Protein AF-A0A8J8HPK1-F1 (afdb_monomer_lite)

pLDDT: mean 92.69, std 13.97, range [35.59, 98.75]

Structure (mmCIF, N/CA/C/O backbone):
data_AF-A0A8J8HPK1-F1
#
_entry.id   AF-A0A8J8HPK1-F1
#
loop_
_atom_site.group_PDB
_atom_site.id
_atom_site.type_symbol
_atom_site.label_atom_id
_atom_site.label_alt_id
_atom_site.label_comp_id
_atom_site.label_asym_id
_atom_site.label_entity_id
_atom_site.label_seq_id
_atom_site.pdbx_PDB_ins_code
_atom_site.Cartn_x
_atom_site.Cartn_y
_atom_site.Cartn_z
_atom_site.occupancy
_atom_site.B_iso_or_equiv
_atom_site.auth_seq_id
_atom_site.auth_comp_id
_atom_site.auth_asym_id
_atom_site.auth_atom_id
_atom_site.pdbx_PDB_model_num
ATOM 1 N N . MET A 1 1 ? 42.579 -14.133 15.834 1.00 39.84 1 MET A N 1
ATOM 2 C CA . MET A 1 1 ? 42.243 -13.092 14.842 1.00 39.84 1 MET A CA 1
ATOM 3 C C . MET A 1 1 ? 41.714 -13.803 13.608 1.00 39.84 1 MET A C 1
ATOM 5 O O . MET A 1 1 ? 42.492 -14.452 12.926 1.00 39.84 1 MET A O 1
ATOM 9 N N . LEU A 1 2 ? 40.395 -13.811 13.411 1.00 35.59 2 LEU A N 1
ATOM 10 C CA . LEU A 1 2 ? 39.749 -14.390 12.224 1.00 35.59 2 LEU A CA 1
ATOM 11 C C . LEU A 1 2 ? 39.657 -13.301 11.144 1.00 35.59 2 LEU A C 1
ATOM 13 O O . LEU A 1 2 ? 39.340 -12.164 11.499 1.00 35.59 2 LEU A O 1
ATOM 17 N N . PRO A 1 3 ? 39.948 -13.595 9.866 1.00 41.25 3 PRO A N 1
ATOM 18 C CA . PRO A 1 3 ? 39.880 -12.590 8.820 1.00 41.25 3 PRO A CA 1
ATOM 19 C C . PRO A 1 3 ? 38.415 -12.344 8.448 1.00 41.25 3 PRO A C 1
ATOM 21 O O . PRO A 1 3 ? 37.674 -13.271 8.121 1.00 41.25 3 PRO A O 1
ATOM 24 N N . SER A 1 4 ? 38.002 -11.081 8.510 1.00 38.19 4 SER A N 1
ATOM 25 C CA . SER A 1 4 ? 36.716 -10.613 8.003 1.00 38.19 4 SER A CA 1
ATOM 26 C C . SER A 1 4 ? 36.647 -10.839 6.492 1.00 38.19 4 SER A C 1
ATOM 28 O O . SER A 1 4 ? 37.297 -10.136 5.720 1.00 38.19 4 SER A O 1
ATOM 30 N N . LEU A 1 5 ? 35.856 -11.821 6.068 1.00 38.31 5 LEU A N 1
ATOM 31 C CA . LEU A 1 5 ? 35.460 -11.997 4.674 1.00 38.31 5 LEU A CA 1
ATOM 32 C C . LEU A 1 5 ? 34.389 -10.952 4.338 1.00 38.31 5 LEU A C 1
ATOM 34 O O . LEU A 1 5 ? 33.211 -11.119 4.643 1.00 38.31 5 LEU A O 1
ATOM 38 N N . LEU A 1 6 ? 34.823 -9.851 3.724 1.00 40.81 6 LEU A N 1
ATOM 39 C CA . LEU A 1 6 ? 33.950 -8.932 3.000 1.00 40.81 6 LEU A CA 1
ATOM 40 C C . LEU A 1 6 ? 33.386 -9.676 1.784 1.00 40.81 6 LEU A C 1
ATOM 42 O O . LEU A 1 6 ? 34.108 -9.944 0.826 1.00 40.81 6 LEU A O 1
ATOM 46 N N . ILE A 1 7 ? 32.104 -10.032 1.835 1.00 40.25 7 ILE A N 1
ATOM 47 C CA . ILE A 1 7 ? 31.372 -10.528 0.668 1.00 40.25 7 ILE A CA 1
ATOM 48 C C . ILE A 1 7 ? 31.118 -9.317 -0.242 1.00 40.25 7 ILE A C 1
ATOM 50 O O . ILE A 1 7 ? 30.491 -8.354 0.210 1.00 40.25 7 ILE A O 1
ATOM 54 N N . PRO A 1 8 ? 31.595 -9.309 -1.497 1.00 40.38 8 PRO A N 1
ATOM 55 C CA . PRO A 1 8 ? 31.289 -8.226 -2.415 1.00 40.38 8 PRO A CA 1
ATOM 56 C C . PRO A 1 8 ? 29.793 -8.263 -2.742 1.00 40.38 8 PRO A C 1
ATOM 58 O O . PRO A 1 8 ? 29.257 -9.293 -3.149 1.00 40.38 8 PRO A O 1
ATOM 61 N N . ILE A 1 9 ? 29.114 -7.128 -2.561 1.00 47.09 9 ILE A N 1
ATOM 62 C CA . ILE A 1 9 ? 27.759 -6.915 -3.073 1.00 47.09 9 ILE A CA 1
ATOM 63 C C . ILE A 1 9 ? 27.861 -7.009 -4.596 1.00 47.09 9 ILE A C 1
ATOM 65 O O . ILE A 1 9 ? 28.494 -6.164 -5.230 1.00 47.09 9 ILE A O 1
ATOM 69 N N . ALA A 1 10 ? 27.281 -8.055 -5.180 1.00 40.50 10 ALA A N 1
ATOM 70 C CA . ALA A 1 10 ? 27.200 -8.193 -6.623 1.00 40.50 10 ALA A CA 1
ATOM 71 C C . ALA A 1 10 ? 26.299 -7.079 -7.170 1.00 40.50 10 ALA A C 1
ATOM 73 O O . ALA A 1 10 ? 25.073 -7.159 -7.117 1.00 40.50 10 ALA A O 1
ATOM 74 N N . VAL A 1 11 ? 26.912 -6.017 -7.692 1.00 47.09 11 VAL A N 1
ATOM 75 C CA . VAL A 1 11 ? 26.239 -5.132 -8.638 1.00 47.09 11 VAL A CA 1
ATOM 76 C C . VAL A 1 11 ? 26.029 -5.978 -9.886 1.00 47.09 11 VAL A C 1
ATOM 78 O O . VAL A 1 11 ? 26.997 -6.346 -10.551 1.00 47.09 11 VAL A O 1
ATOM 81 N N . VAL A 1 12 ? 24.782 -6.351 -10.171 1.00 50.06 12 VAL A N 1
ATOM 82 C CA . VAL A 1 12 ? 24.436 -6.979 -11.448 1.00 50.06 12 VAL A CA 1
ATOM 83 C C . VAL A 1 12 ? 24.724 -5.944 -12.535 1.00 50.06 12 VAL A C 1
ATOM 85 O O . VAL A 1 12 ? 23.942 -5.028 -12.773 1.00 50.06 12 VAL A O 1
ATOM 88 N N . SER A 1 13 ? 25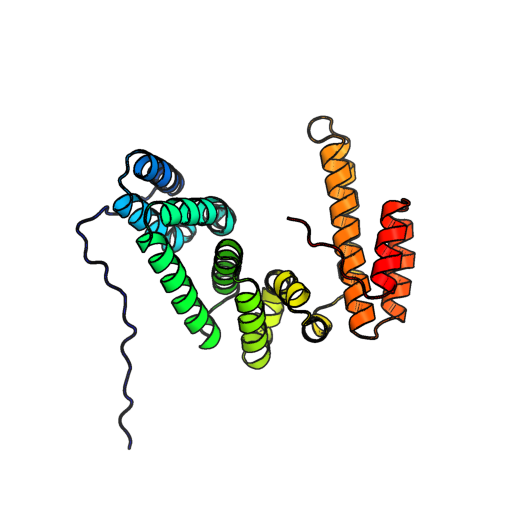.910 -6.046 -13.132 1.00 43.44 13 SER A N 1
ATOM 89 C CA . SER A 1 13 ? 26.343 -5.211 -14.244 1.00 43.44 13 SER A CA 1
ATOM 90 C C . SER A 1 13 ? 25.743 -5.782 -15.521 1.00 43.44 13 SER A C 1
ATOM 92 O O . SER A 1 13 ? 26.279 -6.719 -16.114 1.00 43.44 13 SER A O 1
ATOM 94 N N . TRP A 1 14 ? 24.604 -5.236 -15.937 1.00 50.69 14 TRP A N 1
ATOM 95 C CA . TRP A 1 14 ? 24.108 -5.423 -17.295 1.00 50.69 14 TRP A CA 1
ATOM 96 C C . TRP A 1 14 ? 24.980 -4.568 -18.221 1.00 50.69 14 TRP A C 1
ATOM 98 O O . TRP A 1 14 ? 24.715 -3.385 -18.437 1.00 50.69 14 TRP A O 1
ATOM 108 N N . ALA A 1 15 ? 26.089 -5.142 -18.693 1.00 46.28 15 ALA A N 1
ATOM 109 C CA . ALA A 1 15 ? 27.009 -4.479 -19.607 1.00 46.28 15 ALA A CA 1
ATOM 110 C C . ALA A 1 15 ? 26.306 -4.135 -20.938 1.00 46.28 15 ALA A C 1
ATOM 112 O O . ALA A 1 15 ? 26.076 -4.989 -21.785 1.00 46.28 15 ALA A O 1
ATOM 113 N N . GLN A 1 16 ? 25.940 -2.857 -21.032 1.00 49.03 16 GLN A N 1
ATOM 114 C CA . GLN A 1 16 ? 25.757 -1.964 -22.181 1.00 49.03 16 GLN A CA 1
ATOM 115 C C . GLN A 1 16 ? 26.124 -2.505 -23.586 1.00 49.03 16 GLN A C 1
ATOM 117 O O . GLN A 1 16 ? 27.169 -2.174 -24.136 1.00 49.03 16 GLN A O 1
ATOM 122 N N . GLU A 1 17 ? 25.182 -3.186 -24.234 1.00 49.12 17 GLU A N 1
ATOM 123 C CA . GLU A 1 17 ? 24.794 -2.859 -25.615 1.00 49.12 17 GLU A CA 1
ATOM 124 C C . GLU A 1 17 ? 23.324 -2.439 -25.547 1.00 49.12 17 GLU A C 1
ATOM 126 O O . GLU A 1 17 ? 22.410 -3.261 -25.567 1.00 49.12 17 GLU A O 1
ATOM 131 N N . GLY A 1 1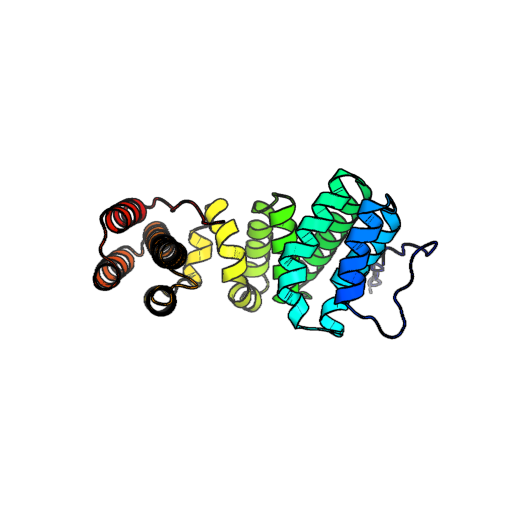8 ? 23.079 -1.159 -25.278 1.00 73.25 18 GLY A N 1
ATOM 132 C CA . GLY A 1 18 ? 21.760 -0.729 -24.839 1.00 73.25 18 GLY A CA 1
ATOM 133 C C . GLY A 1 18 ? 21.653 0.766 -24.610 1.00 73.25 18 GLY A C 1
ATOM 134 O O . GLY A 1 18 ? 22.654 1.481 -24.556 1.00 73.25 18 GLY A O 1
ATOM 135 N N . TRP A 1 19 ? 20.411 1.226 -24.516 1.00 90.25 19 TRP A N 1
ATOM 136 C CA . TRP A 1 19 ? 20.037 2.617 -24.318 1.00 90.25 19 TRP A CA 1
ATOM 137 C C . TRP A 1 19 ? 20.812 3.254 -23.159 1.00 90.25 19 TRP A C 1
ATOM 139 O O . TRP A 1 19 ? 20.973 2.673 -22.084 1.00 90.25 19 TRP A O 1
ATOM 149 N N . THR A 1 20 ? 21.298 4.472 -23.391 1.00 89.31 20 THR A N 1
ATOM 150 C CA . THR A 1 20 ? 21.955 5.295 -22.378 1.00 89.31 20 THR A CA 1
ATOM 151 C C . THR A 1 20 ? 21.041 6.450 -21.991 1.00 89.31 20 THR A C 1
ATOM 153 O O . THR A 1 20 ? 20.457 7.090 -22.872 1.00 89.31 20 THR A O 1
ATOM 156 N N . PRO A 1 21 ? 20.897 6.746 -20.687 1.00 89.31 21 PRO A N 1
ATOM 157 C CA . PRO A 1 21 ? 20.123 7.899 -20.270 1.00 89.31 21 PRO A CA 1
ATOM 158 C C . PRO A 1 21 ? 20.796 9.184 -20.779 1.00 89.31 21 PRO A C 1
ATOM 160 O O . PRO A 1 21 ? 22.028 9.296 -20.746 1.00 89.31 21 PRO A O 1
ATOM 163 N N . PRO A 1 22 ? 20.017 10.170 -21.248 1.00 90.38 22 PRO A N 1
ATOM 164 C CA . PRO A 1 22 ? 20.558 11.466 -21.643 1.00 90.38 22 PRO A CA 1
ATOM 165 C C . PRO A 1 22 ? 21.195 12.186 -20.442 1.00 90.38 22 PRO A C 1
ATOM 167 O O . PRO A 1 22 ? 20.832 11.948 -19.291 1.00 90.38 22 PRO A O 1
ATOM 170 N N . ARG A 1 23 ? 22.139 13.100 -20.715 1.00 89.50 23 ARG A N 1
ATOM 171 C CA . ARG A 1 23 ? 22.847 13.872 -19.671 1.00 89.50 23 ARG A CA 1
ATOM 172 C C . ARG A 1 23 ? 21.903 14.704 -18.802 1.00 89.50 23 ARG A C 1
ATOM 174 O O . ARG A 1 23 ? 22.124 14.812 -17.602 1.00 89.50 23 ARG A O 1
ATOM 181 N N . GLU A 1 24 ? 20.871 15.267 -19.420 1.00 92.38 24 GLU A N 1
ATOM 182 C CA . GLU A 1 24 ? 19.787 15.993 -18.762 1.00 92.38 24 GLU A CA 1
ATOM 183 C C . GLU A 1 24 ? 18.493 15.208 -18.994 1.00 92.38 24 GLU A C 1
ATOM 185 O O . GLU A 1 24 ? 17.847 15.368 -20.033 1.00 92.38 24 GLU A O 1
ATOM 190 N N . PRO A 1 25 ? 18.164 14.265 -18.098 1.00 93.75 25 PRO A N 1
ATOM 191 C CA . PRO A 1 25 ? 17.020 13.399 -18.295 1.00 93.75 25 PRO A CA 1
ATOM 192 C C . PRO A 1 25 ? 15.708 14.108 -17.986 1.00 93.75 25 PRO A C 1
ATOM 194 O O . PRO A 1 25 ? 15.473 14.585 -16.879 1.00 93.75 25 PRO A O 1
ATOM 197 N N . ASP A 1 26 ? 14.832 14.094 -18.983 1.00 96.12 26 ASP A N 1
ATOM 198 C CA . ASP A 1 26 ? 13.412 14.379 -18.841 1.00 96.12 26 ASP A CA 1
ATOM 199 C C . ASP A 1 26 ? 12.701 13.069 -18.470 1.00 96.12 26 ASP A C 1
ATOM 201 O O . ASP A 1 26 ? 12.596 12.142 -19.280 1.00 96.12 26 ASP A O 1
ATOM 205 N N . VAL A 1 27 ? 12.277 12.967 -17.209 1.00 96.12 27 VAL A N 1
ATOM 206 C CA . VAL A 1 27 ? 11.688 11.742 -16.653 1.00 96.12 27 VAL A CA 1
ATOM 207 C C . VAL A 1 27 ? 10.343 11.398 -17.291 1.00 96.12 27 VAL A C 1
ATOM 209 O O . VAL A 1 27 ? 10.084 10.218 -17.527 1.00 96.12 27 VAL A O 1
ATOM 212 N N . ASP A 1 28 ? 9.528 12.395 -17.638 1.00 94.69 28 ASP A N 1
ATOM 213 C CA . ASP A 1 28 ? 8.239 12.192 -18.302 1.00 94.69 28 ASP A CA 1
ATOM 214 C C . ASP A 1 28 ? 8.446 11.685 -19.725 1.00 94.69 28 ASP A C 1
ATOM 216 O O . ASP A 1 28 ? 7.781 10.746 -20.178 1.00 94.69 28 ASP A O 1
ATOM 220 N N . ARG A 1 29 ? 9.411 12.270 -20.438 1.00 96.31 29 ARG A N 1
ATOM 221 C CA . ARG A 1 29 ? 9.796 11.793 -21.764 1.00 96.31 29 ARG A CA 1
ATOM 222 C C . ARG A 1 29 ? 10.296 10.356 -21.706 1.00 96.31 29 ARG A C 1
ATOM 224 O O . ARG A 1 29 ? 9.825 9.538 -22.491 1.00 96.31 29 ARG A O 1
ATOM 231 N N . ILE A 1 30 ? 11.202 10.029 -20.783 1.00 97.31 30 ILE A N 1
ATOM 232 C CA . ILE A 1 30 ? 11.723 8.661 -20.634 1.00 97.31 30 ILE A CA 1
ATOM 233 C C . ILE A 1 30 ? 10.579 7.683 -20.348 1.00 97.31 30 ILE A C 1
ATOM 235 O O . ILE A 1 30 ? 10.516 6.623 -20.972 1.00 97.31 30 ILE A O 1
ATOM 239 N N . PHE A 1 31 ? 9.639 8.052 -19.474 1.00 96.25 31 PHE A N 1
ATOM 240 C CA . PHE A 1 31 ? 8.477 7.220 -19.176 1.00 96.25 31 PHE A CA 1
ATOM 241 C C . PHE A 1 31 ? 7.568 7.009 -20.399 1.00 96.25 31 PHE A C 1
ATOM 243 O O . PHE A 1 31 ? 7.118 5.899 -20.667 1.00 96.25 31 PHE A O 1
ATOM 250 N N . ASN A 1 32 ? 7.352 8.037 -21.220 1.00 96.94 32 ASN A N 1
ATOM 251 C CA . ASN A 1 32 ? 6.595 7.894 -22.467 1.00 96.94 32 ASN A CA 1
ATOM 252 C C . ASN A 1 32 ? 7.336 7.072 -23.535 1.00 96.94 32 ASN A C 1
ATOM 254 O O . ASN A 1 32 ? 6.714 6.353 -24.326 1.00 96.94 32 ASN A O 1
ATOM 258 N N . GLU A 1 33 ? 8.664 7.154 -23.571 1.00 97.31 33 GLU A N 1
ATOM 259 C CA . GLU A 1 33 ? 9.475 6.361 -24.486 1.00 97.31 33 GLU A CA 1
ATOM 260 C C . GLU A 1 33 ? 9.435 4.865 -24.146 1.00 97.31 33 GLU A C 1
ATOM 262 O O . GLU A 1 33 ? 9.383 4.068 -25.077 1.00 97.31 33 GLU A O 1
ATOM 267 N N . ILE A 1 34 ? 9.341 4.474 -22.866 1.00 97.75 34 ILE A N 1
ATOM 268 C CA . ILE A 1 34 ? 9.115 3.071 -22.454 1.00 97.75 34 ILE A CA 1
ATOM 269 C C . ILE A 1 34 ? 7.927 2.464 -23.210 1.00 97.75 34 ILE A C 1
ATOM 271 O O . ILE A 1 34 ? 8.039 1.397 -23.816 1.00 97.75 34 ILE A O 1
ATOM 275 N N . ARG A 1 35 ? 6.792 3.173 -23.231 1.00 96.75 35 ARG A N 1
ATOM 276 C CA . ARG A 1 35 ? 5.569 2.734 -23.923 1.00 96.75 35 ARG A CA 1
ATOM 277 C C . ARG A 1 35 ? 5.768 2.638 -25.431 1.00 96.75 35 ARG A C 1
ATOM 279 O O . ARG A 1 35 ? 5.190 1.770 -26.083 1.00 96.75 35 ARG A O 1
ATOM 286 N N . SER A 1 36 ? 6.551 3.556 -25.990 1.00 97.69 36 SER A N 1
ATOM 287 C CA . SER A 1 36 ? 6.843 3.603 -27.423 1.00 97.69 36 SER A CA 1
ATOM 288 C C . SER A 1 36 ? 7.735 2.430 -27.836 1.00 97.69 36 SER A C 1
ATOM 290 O O . SER A 1 36 ? 7.430 1.747 -28.811 1.00 97.69 36 SER A O 1
ATOM 292 N N . ASP A 1 37 ? 8.766 2.135 -27.044 1.00 98.06 37 ASP A N 1
ATOM 293 C CA . ASP A 1 37 ? 9.662 0.996 -27.242 1.00 98.06 37 ASP A CA 1
ATOM 294 C C . ASP A 1 37 ? 8.932 -0.337 -27.075 1.00 98.06 37 ASP A C 1
ATOM 296 O O . ASP A 1 37 ? 9.096 -1.232 -27.903 1.00 98.06 37 ASP A O 1
ATOM 300 N N . PHE A 1 38 ? 8.057 -0.457 -26.072 1.00 97.44 38 PHE A N 1
ATOM 301 C CA . PHE A 1 38 ? 7.207 -1.636 -25.906 1.00 97.44 38 PHE A CA 1
ATOM 302 C C . PHE A 1 38 ? 6.326 -1.881 -27.139 1.00 97.44 38 PHE A C 1
ATOM 304 O O . PHE A 1 38 ? 6.312 -2.987 -27.680 1.00 97.44 38 PHE A O 1
ATOM 311 N N . LYS A 1 39 ? 5.640 -0.845 -27.642 1.00 97.69 39 LYS A N 1
ATOM 312 C CA . LYS A 1 39 ? 4.801 -0.948 -28.851 1.00 97.69 39 LYS A CA 1
ATOM 313 C C . LYS A 1 39 ? 5.601 -1.300 -30.106 1.00 97.69 39 LYS A C 1
ATOM 315 O O . LYS A 1 39 ? 5.071 -1.975 -30.983 1.00 97.69 39 LYS A O 1
ATOM 320 N N . ALA A 1 40 ? 6.852 -0.856 -30.192 1.00 97.44 40 ALA A N 1
ATOM 321 C CA . ALA A 1 40 ? 7.754 -1.167 -31.297 1.00 97.44 40 ALA A CA 1
ATOM 322 C C . ALA A 1 40 ? 8.403 -2.563 -31.196 1.00 97.44 40 ALA A C 1
ATOM 324 O O . ALA A 1 40 ? 9.104 -2.967 -32.119 1.00 97.44 40 ALA A O 1
ATOM 325 N N . GLY A 1 41 ? 8.192 -3.301 -30.097 1.00 96.88 41 GLY A N 1
ATOM 326 C CA . GLY A 1 41 ? 8.841 -4.594 -29.849 1.00 96.88 41 GLY A CA 1
ATOM 327 C C . GLY A 1 41 ? 10.278 -4.487 -29.321 1.00 96.88 41 GLY A C 1
ATOM 328 O O . GLY A 1 41 ? 10.956 -5.502 -29.173 1.00 96.88 41 GLY A O 1
ATOM 329 N N . ASN A 1 42 ? 10.746 -3.281 -28.985 1.00 97.25 42 ASN A N 1
ATOM 330 C CA . ASN A 1 42 ? 12.080 -3.015 -28.438 1.00 97.25 42 ASN A CA 1
ATOM 331 C C . ASN A 1 42 ? 12.126 -3.311 -26.926 1.00 97.25 42 ASN A C 1
ATOM 333 O O . ASN A 1 42 ? 12.451 -2.448 -26.109 1.00 97.25 42 ASN A O 1
ATOM 337 N N . TYR A 1 43 ? 11.771 -4.534 -26.532 1.00 97.69 43 TYR A N 1
ATOM 338 C CA . TYR A 1 43 ? 11.519 -4.886 -25.131 1.00 97.69 43 TYR A CA 1
ATOM 339 C C . TYR A 1 43 ? 12.727 -4.722 -24.205 1.00 97.69 43 TYR A C 1
ATOM 341 O O . TYR A 1 43 ? 12.571 -4.274 -23.072 1.00 97.69 43 TYR A O 1
ATOM 349 N N . GLU A 1 44 ? 13.935 -5.032 -24.679 1.00 96.94 44 GLU A N 1
ATOM 350 C CA . GLU A 1 44 ? 15.160 -4.838 -23.894 1.00 96.94 44 GLU A CA 1
ATOM 351 C C . GLU A 1 44 ? 15.414 -3.349 -23.603 1.00 96.94 44 GLU A C 1
ATOM 353 O O . GLU A 1 44 ? 15.762 -2.986 -22.482 1.00 96.94 44 GLU A O 1
ATOM 358 N N . VAL A 1 45 ? 15.167 -2.467 -24.578 1.00 97.06 45 VAL A N 1
ATOM 359 C CA . VAL A 1 45 ? 15.303 -1.012 -24.398 1.00 97.06 45 VAL A CA 1
ATOM 360 C C . VAL A 1 45 ? 14.253 -0.490 -23.417 1.00 97.06 45 VAL A C 1
ATOM 362 O O . VAL A 1 45 ? 14.582 0.280 -22.513 1.00 97.06 45 VAL A O 1
ATOM 365 N N . ALA A 1 46 ? 13.003 -0.946 -23.545 1.00 98.06 46 ALA A N 1
ATOM 366 C CA . ALA A 1 46 ? 11.940 -0.609 -22.601 1.00 98.06 46 ALA A CA 1
ATOM 367 C C . ALA A 1 46 ? 12.296 -1.052 -21.169 1.00 98.06 46 ALA A C 1
ATOM 369 O O . ALA A 1 46 ? 12.112 -0.285 -20.224 1.00 98.06 46 ALA A O 1
ATOM 370 N N . LEU A 1 47 ? 12.877 -2.248 -21.003 1.00 98.12 47 LEU A N 1
ATOM 371 C CA . LEU A 1 47 ? 13.349 -2.741 -19.707 1.00 98.12 47 LEU A CA 1
ATOM 372 C C . LEU A 1 47 ? 14.466 -1.858 -19.133 1.00 98.12 47 LEU A C 1
ATOM 374 O O . LEU A 1 47 ? 14.411 -1.480 -17.964 1.00 98.12 47 LEU A O 1
ATOM 378 N N . GLN A 1 48 ? 15.460 -1.489 -19.943 1.00 97.38 48 GLN A N 1
ATOM 379 C CA . GLN A 1 48 ? 16.553 -0.609 -19.512 1.00 97.38 48 GLN A CA 1
ATOM 380 C C . GLN A 1 48 ? 16.033 0.756 -19.035 1.00 97.38 48 GLN A C 1
ATOM 382 O O . GLN A 1 48 ? 16.485 1.269 -18.008 1.00 97.38 48 GLN A O 1
ATOM 387 N N . LYS A 1 49 ? 15.031 1.313 -19.723 1.00 98.06 49 LYS A N 1
ATOM 388 C CA . LYS A 1 49 ? 14.365 2.555 -19.313 1.00 98.06 49 LYS A CA 1
ATOM 389 C C . LYS A 1 49 ? 13.546 2.389 -18.034 1.00 98.06 49 LYS A C 1
ATOM 391 O O . LYS A 1 49 ? 13.633 3.260 -17.173 1.00 98.06 49 LYS A O 1
ATOM 396 N N . HIS A 1 50 ? 12.816 1.284 -17.859 1.00 98.06 50 HIS A N 1
ATOM 397 C CA . HIS A 1 50 ? 12.113 0.981 -16.603 1.00 98.06 50 HIS A CA 1
ATOM 398 C C . HIS A 1 50 ? 13.070 0.905 -15.411 1.00 98.06 50 HIS A C 1
ATOM 400 O O . HIS A 1 50 ? 12.819 1.537 -14.384 1.00 98.06 50 HIS A O 1
ATOM 406 N N . LEU A 1 51 ? 14.183 0.178 -15.564 1.00 97.75 51 LEU A N 1
ATOM 407 C CA . LEU A 1 51 ? 15.228 0.060 -14.546 1.00 97.75 51 LEU A CA 1
ATOM 408 C C . LEU A 1 51 ? 15.774 1.436 -14.163 1.00 97.75 51 LEU A C 1
ATOM 410 O O . LEU A 1 51 ? 15.789 1.801 -12.986 1.00 97.75 51 LEU A O 1
ATOM 414 N N . TRP A 1 52 ? 16.156 2.235 -15.163 1.00 97.56 52 TRP A N 1
ATOM 415 C CA . TRP A 1 52 ? 16.659 3.581 -14.922 1.00 97.56 52 TRP A CA 1
ATOM 416 C C . TRP A 1 52 ? 15.610 4.472 -14.252 1.00 97.56 52 TRP A C 1
ATOM 418 O O . TRP A 1 52 ? 15.929 5.147 -13.273 1.00 97.56 52 TRP A O 1
ATOM 428 N N . PHE A 1 53 ? 14.366 4.455 -14.736 1.00 97.69 53 PHE A N 1
ATOM 429 C CA . PHE A 1 53 ? 13.276 5.266 -14.200 1.00 97.69 53 PHE A CA 1
ATOM 430 C C . PHE A 1 53 ? 13.013 4.922 -12.732 1.00 97.69 53 PHE A C 1
ATOM 432 O O . PHE A 1 53 ? 12.945 5.817 -11.892 1.00 97.69 53 PHE A O 1
ATOM 439 N N . HIS A 1 54 ? 12.949 3.634 -12.393 1.00 97.62 54 HIS A N 1
ATOM 440 C CA . HIS A 1 54 ? 12.723 3.190 -11.022 1.00 97.62 54 HIS A CA 1
ATOM 441 C C . HIS A 1 54 ? 13.826 3.661 -10.062 1.00 97.62 54 HIS A C 1
ATOM 443 O O . HIS A 1 54 ? 13.529 4.145 -8.971 1.00 97.62 54 HIS A O 1
ATOM 449 N N . GLU A 1 55 ? 15.093 3.595 -10.475 1.00 95.94 55 GLU A N 1
ATOM 450 C CA . GLU A 1 55 ? 16.228 3.956 -9.616 1.00 95.94 55 GLU A CA 1
ATOM 451 C C . GLU A 1 55 ? 16.562 5.460 -9.593 1.00 95.94 55 GLU A C 1
ATOM 453 O O . GLU A 1 55 ? 17.258 5.926 -8.681 1.00 95.94 55 GLU A O 1
ATOM 458 N N . ASN A 1 56 ? 16.117 6.234 -10.591 1.00 96.44 56 ASN A N 1
ATOM 459 C CA . ASN A 1 56 ? 16.591 7.608 -10.794 1.00 96.44 56 ASN A CA 1
ATOM 460 C C . ASN A 1 56 ? 15.495 8.668 -10.874 1.00 96.44 56 ASN A C 1
ATOM 462 O O . ASN A 1 56 ? 15.808 9.819 -10.579 1.00 96.44 56 ASN A O 1
ATOM 466 N N . ALA A 1 57 ? 14.239 8.335 -11.195 1.00 96.44 57 ALA A N 1
ATOM 467 C CA . ALA A 1 57 ? 13.207 9.349 -11.444 1.00 96.44 57 ALA A CA 1
ATOM 468 C C . ALA A 1 57 ? 13.076 10.355 -10.290 1.00 96.44 57 ALA A C 1
ATOM 470 O O . ALA A 1 57 ? 13.067 11.559 -10.519 1.00 96.44 57 ALA A O 1
ATOM 471 N N . LEU A 1 58 ? 13.111 9.884 -9.038 1.00 96.06 58 LEU A N 1
ATOM 472 C CA . LEU A 1 58 ? 12.976 10.749 -7.859 1.00 96.06 58 LEU A CA 1
ATOM 473 C C . LEU A 1 58 ? 14.161 11.674 -7.583 1.00 96.06 58 LEU A C 1
ATOM 475 O O . LEU A 1 58 ? 14.022 12.616 -6.803 1.00 96.06 58 LEU A O 1
ATOM 479 N N . LYS A 1 59 ? 15.320 11.414 -8.196 1.00 95.62 59 LYS A N 1
ATOM 480 C CA . LYS A 1 59 ? 16.477 12.316 -8.129 1.00 95.62 59 LYS A CA 1
ATOM 481 C C . LYS A 1 59 ? 16.249 13.566 -8.983 1.00 95.62 59 LYS A C 1
ATOM 483 O O . LYS A 1 59 ? 16.871 14.588 -8.719 1.00 95.62 59 LYS A O 1
ATOM 488 N N . HIS A 1 60 ? 15.370 13.471 -9.981 1.00 95.69 60 HIS A N 1
ATOM 489 C CA . HIS A 1 60 ? 15.064 14.540 -10.929 1.00 95.69 60 HIS A CA 1
ATOM 490 C C . HIS A 1 60 ? 13.702 15.176 -10.649 1.00 95.69 60 HIS A C 1
ATOM 492 O O . HIS A 1 60 ? 13.593 16.398 -10.653 1.00 95.69 60 HIS A O 1
ATOM 498 N N . ASP A 1 61 ? 12.690 14.366 -10.337 1.00 95.12 61 ASP A N 1
ATOM 499 C CA . ASP A 1 61 ? 11.358 14.841 -9.986 1.00 95.12 61 ASP A CA 1
ATOM 500 C C . ASP A 1 61 ? 10.712 13.979 -8.894 1.00 95.12 61 ASP A C 1
ATOM 502 O O . ASP A 1 61 ? 10.408 12.795 -9.066 1.00 95.12 61 ASP A O 1
ATOM 506 N N . ARG A 1 62 ? 10.445 14.606 -7.747 1.00 94.62 62 ARG A N 1
ATOM 507 C CA . ARG A 1 62 ? 9.791 13.962 -6.601 1.00 94.62 62 ARG A CA 1
ATOM 508 C C . ARG A 1 62 ? 8.317 13.645 -6.866 1.00 94.62 62 ARG A C 1
ATOM 510 O O . ARG A 1 62 ? 7.786 12.751 -6.208 1.00 94.62 62 ARG A O 1
ATOM 517 N N . ALA A 1 63 ? 7.661 14.330 -7.807 1.00 94.69 63 ALA A N 1
ATOM 518 C CA . ALA A 1 63 ? 6.272 14.061 -8.176 1.00 94.69 63 ALA A CA 1
ATOM 519 C C . ALA A 1 63 ? 6.094 12.663 -8.799 1.00 94.69 63 ALA A C 1
ATOM 521 O O . ALA A 1 63 ? 5.023 12.065 -8.682 1.00 94.69 63 ALA A O 1
ATOM 522 N N . MET A 1 64 ? 7.171 12.073 -9.333 1.00 96.06 64 MET A N 1
ATOM 523 C CA . MET A 1 64 ? 7.174 10.710 -9.876 1.00 96.06 64 MET A CA 1
ATOM 524 C C . MET A 1 64 ? 7.024 9.615 -8.814 1.00 96.06 64 MET A C 1
ATOM 526 O O . MET A 1 64 ? 6.974 8.433 -9.155 1.00 96.06 64 MET A O 1
ATOM 530 N N . TYR A 1 65 ? 6.924 9.963 -7.524 1.00 96.50 65 TYR A N 1
ATOM 531 C CA . TYR A 1 65 ? 6.772 8.981 -6.451 1.00 96.50 65 TYR A CA 1
ATOM 532 C C . TYR A 1 65 ? 5.553 8.084 -6.659 1.00 96.50 65 TYR A C 1
ATOM 534 O O . TYR A 1 65 ? 5.700 6.865 -6.699 1.00 96.50 65 TYR A O 1
ATOM 542 N N . GLY A 1 66 ? 4.373 8.675 -6.859 1.00 94.19 66 GLY A N 1
ATOM 543 C CA . GLY A 1 66 ? 3.146 7.912 -7.095 1.00 94.19 66 GLY A CA 1
ATOM 544 C C . GLY A 1 66 ? 3.166 7.160 -8.427 1.00 94.19 66 GLY A C 1
ATOM 545 O O . GLY A 1 66 ? 2.769 5.999 -8.480 1.00 94.19 66 GLY A O 1
ATOM 546 N N . VAL A 1 67 ? 3.687 7.787 -9.490 1.00 95.88 67 VAL A N 1
ATOM 547 C CA . VAL A 1 67 ? 3.784 7.182 -10.832 1.00 95.88 67 VAL A CA 1
ATOM 548 C C . VAL A 1 67 ? 4.640 5.918 -10.802 1.00 95.88 67 VAL A C 1
ATOM 550 O O . VAL A 1 67 ? 4.238 4.891 -11.349 1.00 95.88 67 VAL A O 1
ATOM 553 N N . ARG A 1 68 ? 5.778 5.963 -10.096 1.00 96.62 68 ARG A N 1
ATOM 554 C CA . ARG A 1 68 ? 6.682 4.818 -9.943 1.00 96.62 68 ARG A CA 1
ATOM 555 C C . ARG A 1 68 ? 6.001 3.631 -9.268 1.00 96.62 68 ARG A C 1
ATOM 557 O O . ARG A 1 68 ? 6.220 2.513 -9.702 1.00 96.62 68 ARG A O 1
ATOM 564 N N . LEU A 1 69 ? 5.194 3.871 -8.235 1.00 97.25 69 LEU A N 1
ATOM 565 C CA . LEU A 1 69 ? 4.540 2.818 -7.446 1.00 97.25 69 LEU A CA 1
ATOM 566 C C . LEU A 1 69 ? 3.259 2.267 -8.093 1.00 97.25 69 LEU A C 1
ATOM 568 O O . LEU A 1 69 ? 2.697 1.294 -7.602 1.00 97.25 69 LEU A O 1
ATOM 572 N N . SER A 1 70 ? 2.776 2.891 -9.170 1.00 96.25 70 SER A N 1
ATOM 573 C CA . SER A 1 70 ? 1.513 2.533 -9.820 1.00 96.25 70 SER A CA 1
ATOM 574 C C . SER A 1 70 ? 1.710 2.271 -11.312 1.00 96.25 70 SER A C 1
ATOM 576 O O . SER A 1 70 ? 2.059 1.158 -11.698 1.00 96.25 70 SER A O 1
ATOM 578 N N . TYR A 1 71 ? 1.541 3.296 -12.149 1.00 96.62 71 TYR A N 1
ATOM 579 C CA . TYR A 1 71 ? 1.587 3.191 -13.606 1.00 96.62 71 TYR A CA 1
ATOM 580 C C . TYR A 1 71 ? 2.871 2.528 -14.106 1.00 96.62 71 TYR A C 1
ATOM 582 O O . TYR A 1 71 ? 2.805 1.629 -14.938 1.00 96.62 71 TYR A O 1
ATOM 590 N N . ALA A 1 72 ? 4.030 2.905 -13.557 1.00 97.69 72 ALA A N 1
ATOM 591 C CA . ALA A 1 72 ? 5.295 2.326 -13.989 1.00 97.69 72 ALA A CA 1
ATOM 592 C C . ALA A 1 72 ? 5.425 0.838 -13.637 1.00 97.69 72 ALA A C 1
ATOM 594 O O . ALA A 1 72 ? 5.979 0.090 -14.436 1.00 97.69 72 ALA A O 1
ATOM 595 N N . LEU A 1 73 ? 4.905 0.391 -12.486 1.00 98.38 73 LEU A N 1
ATOM 596 C CA . LEU A 1 73 ? 4.884 -1.034 -12.139 1.00 98.38 73 LEU A CA 1
ATOM 597 C C . LEU A 1 73 ? 3.877 -1.806 -12.988 1.00 98.38 73 LEU A C 1
ATOM 599 O O . LEU A 1 73 ? 4.207 -2.890 -13.462 1.00 98.38 73 LEU A O 1
ATOM 603 N N . SER A 1 74 ? 2.693 -1.242 -13.241 1.00 97.94 74 SER A N 1
ATOM 604 C CA . SER A 1 74 ? 1.703 -1.847 -14.138 1.00 97.94 74 SER A CA 1
ATOM 605 C C . SER A 1 74 ? 2.293 -2.089 -15.529 1.00 97.94 74 SER A C 1
ATOM 607 O O . SER A 1 74 ? 2.220 -3.199 -16.053 1.00 97.94 74 SER A O 1
ATOM 609 N N . GLU A 1 75 ? 2.940 -1.073 -16.099 1.00 98.31 75 GLU A N 1
ATOM 610 C CA . GLU A 1 75 ? 3.580 -1.164 -17.415 1.00 98.31 75 GLU A CA 1
ATOM 611 C C . GLU A 1 75 ? 4.774 -2.126 -17.413 1.00 98.31 75 GLU A C 1
ATOM 613 O O . GLU A 1 75 ? 4.967 -2.871 -18.373 1.00 98.31 75 GLU A O 1
ATOM 618 N N . TRP A 1 76 ? 5.525 -2.206 -16.311 1.00 98.56 76 TRP A N 1
ATOM 619 C CA . TRP A 1 76 ? 6.600 -3.189 -16.176 1.00 98.56 76 TRP A CA 1
ATOM 620 C C . TRP A 1 76 ? 6.048 -4.622 -16.148 1.00 98.56 76 TRP A C 1
ATOM 622 O O . TRP A 1 76 ? 6.602 -5.513 -16.792 1.00 98.56 76 TRP A O 1
ATOM 632 N N . ILE A 1 77 ? 4.924 -4.867 -15.465 1.00 98.25 77 ILE A N 1
ATOM 633 C CA . ILE A 1 77 ? 4.248 -6.172 -15.499 1.00 98.25 77 ILE A CA 1
ATOM 634 C C . ILE A 1 77 ? 3.784 -6.511 -16.920 1.00 98.25 77 ILE A C 1
ATOM 636 O O . ILE A 1 77 ? 3.963 -7.648 -17.356 1.00 98.25 77 ILE A O 1
ATOM 640 N N . GLU A 1 78 ? 3.216 -5.555 -17.657 1.00 98.06 78 GLU A N 1
ATOM 641 C CA . GLU A 1 78 ? 2.819 -5.754 -19.059 1.00 98.06 78 GLU A CA 1
ATOM 642 C C . GLU A 1 78 ? 4.014 -6.097 -19.953 1.00 98.06 78 GLU A C 1
ATOM 644 O O . GLU A 1 78 ? 3.964 -7.093 -20.682 1.00 98.06 78 GLU A O 1
ATOM 649 N N . LEU A 1 79 ? 5.117 -5.350 -19.830 1.00 98.50 79 LEU A N 1
ATOM 650 C CA . LEU A 1 79 ? 6.379 -5.672 -20.491 1.00 98.50 79 LEU A CA 1
ATOM 651 C C . LEU A 1 79 ? 6.830 -7.090 -20.138 1.00 98.50 79 LEU A C 1
ATOM 653 O O . LEU A 1 79 ? 7.183 -7.865 -21.019 1.00 98.50 79 LEU A O 1
ATOM 657 N N . GLY A 1 80 ? 6.750 -7.452 -18.861 1.00 98.12 80 GLY A N 1
ATOM 658 C CA . GLY A 1 80 ? 7.081 -8.768 -18.337 1.00 98.12 80 GLY A CA 1
ATOM 659 C C . GLY A 1 80 ? 6.290 -9.929 -18.940 1.00 98.12 80 GLY A C 1
ATOM 660 O O . GLY A 1 80 ? 6.836 -11.020 -19.111 1.00 98.12 80 GLY A O 1
ATOM 661 N N . ARG A 1 81 ? 5.024 -9.705 -19.311 1.00 97.62 81 ARG A N 1
ATOM 662 C CA . ARG A 1 81 ? 4.195 -10.717 -19.989 1.00 97.62 81 ARG A CA 1
ATOM 663 C C . ARG A 1 81 ? 4.674 -10.995 -21.414 1.00 97.62 81 ARG A C 1
ATOM 665 O O . ARG A 1 81 ? 4.575 -12.134 -21.860 1.00 97.62 81 ARG A O 1
ATOM 672 N N . ALA A 1 82 ? 5.183 -9.981 -22.116 1.00 97.81 82 ALA A N 1
ATOM 673 C CA . ALA A 1 82 ? 5.727 -10.127 -23.470 1.00 97.81 82 ALA A CA 1
ATOM 674 C C . ALA A 1 82 ? 7.220 -10.503 -23.478 1.00 97.81 82 ALA A C 1
ATOM 676 O O . ALA A 1 82 ? 7.697 -11.169 -24.395 1.00 97.81 82 ALA A O 1
ATOM 677 N N . TYR A 1 83 ? 7.955 -10.085 -22.449 1.00 98.00 83 TYR A N 1
ATOM 678 C CA . TYR A 1 83 ? 9.396 -10.235 -22.311 1.00 98.00 83 TYR A CA 1
ATOM 679 C C . TYR A 1 83 ? 9.751 -10.696 -20.887 1.00 98.00 83 TYR A C 1
ATOM 681 O O . TYR A 1 83 ? 10.013 -9.864 -20.014 1.00 98.00 83 TYR A O 1
ATOM 689 N N . PRO A 1 84 ? 9.792 -12.020 -20.627 1.00 97.81 84 PRO A N 1
ATOM 690 C CA . PRO A 1 84 ? 9.923 -12.579 -19.274 1.00 97.81 84 PRO A CA 1
ATOM 691 C C . PRO A 1 84 ? 11.120 -12.070 -18.461 1.00 97.81 84 PRO A C 1
ATOM 693 O O . PRO A 1 84 ? 11.017 -11.922 -17.244 1.00 97.81 84 PRO A O 1
ATOM 696 N N . ARG A 1 85 ? 12.224 -11.702 -19.127 1.00 97.50 85 ARG A N 1
ATOM 697 C CA . ARG A 1 85 ? 13.407 -11.106 -18.479 1.00 97.50 85 ARG A CA 1
ATOM 698 C C . ARG A 1 85 ? 13.084 -9.822 -17.705 1.00 97.50 85 ARG A C 1
ATOM 700 O O . ARG A 1 85 ? 13.766 -9.516 -16.731 1.00 97.50 85 ARG A O 1
ATOM 707 N N . ALA A 1 86 ? 12.040 -9.088 -18.092 1.00 98.25 86 ALA A N 1
ATOM 708 C CA . ALA A 1 86 ? 11.592 -7.918 -17.348 1.00 98.25 86 ALA A CA 1
ATOM 709 C C . ALA A 1 86 ? 10.957 -8.283 -15.994 1.00 98.25 86 ALA A C 1
ATOM 711 O O . ALA A 1 86 ? 11.175 -7.552 -15.027 1.00 98.25 86 ALA A O 1
ATOM 712 N N . LEU A 1 87 ? 10.250 -9.419 -15.882 1.00 98.00 87 LEU A N 1
ATOM 713 C CA . LEU A 1 87 ? 9.764 -9.916 -14.584 1.00 98.00 87 LEU A CA 1
ATOM 714 C C . LEU A 1 87 ? 10.917 -10.384 -13.699 1.00 98.00 87 LEU A C 1
ATOM 716 O O . LEU A 1 87 ? 10.907 -10.113 -12.499 1.00 98.00 87 LEU A O 1
ATOM 720 N N . ASP A 1 88 ? 11.915 -11.056 -14.277 1.00 98.25 88 ASP A N 1
ATOM 721 C CA . ASP A 1 88 ? 13.097 -11.499 -13.529 1.00 98.25 88 ASP A CA 1
ATOM 722 C C . ASP A 1 88 ? 13.869 -10.304 -12.955 1.00 98.25 88 ASP A C 1
ATOM 724 O O . ASP A 1 88 ? 14.279 -10.322 -11.792 1.00 98.25 88 ASP A O 1
ATOM 728 N N . ALA A 1 89 ? 14.004 -9.225 -13.732 1.00 98.31 89 ALA A N 1
ATOM 729 C CA . ALA A 1 89 ? 14.614 -7.982 -13.273 1.00 98.31 89 ALA A CA 1
ATOM 730 C C . ALA A 1 89 ? 13.821 -7.334 -12.124 1.00 98.31 89 ALA A C 1
ATOM 732 O O . ALA A 1 89 ? 14.412 -6.919 -11.125 1.00 98.31 89 ALA A O 1
ATOM 733 N N . LEU A 1 90 ? 12.487 -7.300 -12.225 1.00 98.31 90 LEU A N 1
ATOM 734 C CA . LEU A 1 90 ? 11.622 -6.749 -11.180 1.00 98.31 90 LEU A CA 1
ATOM 735 C C . LEU A 1 90 ? 11.725 -7.547 -9.869 1.00 98.31 90 LEU A C 1
ATOM 737 O O . LEU A 1 90 ? 11.878 -6.964 -8.794 1.00 98.31 90 LEU A O 1
ATOM 741 N N . LYS A 1 91 ? 11.719 -8.884 -9.955 1.00 98.50 91 LYS A N 1
ATOM 742 C CA . LYS A 1 91 ? 11.939 -9.774 -8.802 1.00 98.50 91 LYS A CA 1
ATOM 743 C C . LYS A 1 91 ? 13.329 -9.588 -8.200 1.00 98.50 91 LYS A C 1
ATOM 745 O O . LYS A 1 91 ? 13.458 -9.507 -6.985 1.00 98.50 91 LYS A O 1
ATOM 750 N N . THR A 1 92 ? 14.354 -9.436 -9.037 1.00 98.44 92 THR A N 1
ATOM 751 C CA . THR A 1 92 ? 15.728 -9.179 -8.577 1.00 98.44 92 THR A CA 1
ATOM 752 C C . THR A 1 92 ? 15.814 -7.885 -7.764 1.00 98.44 92 THR A C 1
ATOM 754 O O . THR A 1 92 ? 16.441 -7.867 -6.705 1.00 98.44 92 THR A O 1
ATOM 757 N N . ILE A 1 93 ? 15.157 -6.810 -8.217 1.00 98.06 93 ILE A N 1
ATOM 758 C CA . ILE A 1 93 ? 15.081 -5.541 -7.475 1.00 98.06 93 ILE A CA 1
ATOM 759 C C . ILE A 1 93 ? 14.361 -5.730 -6.142 1.00 98.06 93 ILE A C 1
ATOM 761 O O . ILE A 1 93 ? 14.897 -5.345 -5.102 1.00 98.06 93 ILE A O 1
ATOM 765 N N . ARG A 1 94 ? 13.186 -6.371 -6.157 1.00 98.56 94 ARG A N 1
ATOM 766 C CA . ARG A 1 94 ? 12.428 -6.674 -4.939 1.00 98.56 94 ARG A CA 1
ATOM 767 C C . ARG A 1 94 ? 13.279 -7.435 -3.928 1.00 98.56 94 ARG A C 1
ATOM 769 O O . ARG A 1 94 ? 13.328 -7.045 -2.763 1.00 98.56 94 ARG A O 1
ATOM 776 N N . ASP A 1 95 ? 13.943 -8.506 -4.348 1.00 98.69 95 ASP A N 1
ATOM 777 C CA . ASP A 1 95 ? 14.694 -9.385 -3.451 1.00 98.69 95 ASP A CA 1
ATOM 778 C C . ASP A 1 95 ? 15.937 -8.665 -2.888 1.00 98.69 95 ASP A C 1
ATOM 780 O O . ASP A 1 95 ? 16.232 -8.747 -1.687 1.00 98.69 95 ASP A O 1
ATOM 784 N N . ARG A 1 96 ? 16.622 -7.868 -3.725 1.00 98.25 96 ARG A N 1
ATOM 785 C CA . ARG A 1 96 ? 17.709 -6.966 -3.307 1.00 98.25 96 ARG A CA 1
ATOM 786 C C . ARG A 1 96 ? 17.237 -5.983 -2.236 1.00 98.25 96 ARG A C 1
ATOM 788 O O . ARG A 1 96 ? 17.883 -5.846 -1.197 1.00 98.25 96 ARG A O 1
ATOM 795 N N . ASP A 1 97 ? 16.126 -5.295 -2.473 1.00 98.44 97 ASP A N 1
ATOM 796 C CA . ASP A 1 97 ? 15.654 -4.226 -1.592 1.00 98.44 97 ASP A CA 1
ATOM 797 C C . ASP A 1 97 ? 15.001 -4.770 -0.312 1.00 98.44 97 ASP A C 1
ATOM 799 O O . ASP A 1 97 ? 15.198 -4.210 0.769 1.00 98.44 97 ASP A O 1
ATOM 803 N N . THR A 1 98 ? 14.375 -5.947 -0.386 1.00 98.69 98 THR A N 1
ATOM 804 C CA . THR A 1 98 ? 13.972 -6.751 0.781 1.00 98.69 98 THR A CA 1
ATOM 805 C C . THR A 1 98 ? 15.180 -7.075 1.660 1.00 98.69 98 THR A C 1
ATOM 807 O O . THR A 1 98 ? 15.151 -6.844 2.870 1.00 98.69 98 THR A O 1
ATOM 810 N N . SER A 1 99 ? 16.280 -7.542 1.063 1.00 98.31 99 SER A N 1
ATOM 811 C CA . SER A 1 99 ? 17.511 -7.854 1.801 1.00 98.31 99 SER A CA 1
ATOM 812 C C . SER A 1 99 ? 18.090 -6.613 2.488 1.00 98.31 99 SER A C 1
ATOM 814 O O . SER A 1 99 ? 18.527 -6.685 3.636 1.00 98.31 99 SER A O 1
ATOM 816 N N . ARG A 1 100 ? 18.041 -5.446 1.831 1.00 98.06 100 ARG A N 1
ATOM 817 C CA . ARG A 1 100 ? 18.489 -4.169 2.413 1.00 98.06 100 ARG A CA 1
ATOM 818 C C . ARG A 1 100 ? 17.641 -3.729 3.604 1.00 98.06 100 ARG A C 1
ATOM 820 O O . ARG A 1 100 ? 18.204 -3.258 4.596 1.00 98.06 100 ARG A O 1
ATOM 827 N N . LEU A 1 101 ? 16.318 -3.894 3.520 1.00 98.25 101 LEU A N 1
ATOM 828 C CA . LEU A 1 101 ? 15.390 -3.621 4.623 1.00 98.25 101 LEU A CA 1
ATOM 829 C C . LEU A 1 101 ? 15.677 -4.528 5.823 1.00 98.25 101 LEU A C 1
ATOM 831 O O . LEU A 1 101 ? 15.796 -4.033 6.943 1.00 98.25 101 LEU A O 1
ATOM 835 N N . LEU A 1 102 ? 15.869 -5.829 5.587 1.00 97.00 102 LEU A N 1
ATOM 836 C CA . LEU A 1 102 ? 16.202 -6.796 6.638 1.00 97.00 102 LEU A CA 1
ATOM 837 C C . LEU A 1 102 ? 17.587 -6.557 7.252 1.00 97.00 102 LEU A C 1
ATOM 839 O O . LEU A 1 102 ? 17.770 -6.782 8.442 1.00 97.00 102 LEU A O 1
ATOM 843 N N . ALA A 1 103 ? 18.542 -6.040 6.478 1.00 96.50 103 ALA A N 1
ATOM 844 C CA . ALA A 1 103 ? 19.853 -5.627 6.977 1.00 96.50 103 ALA A CA 1
ATOM 845 C C . ALA A 1 103 ? 19.831 -4.285 7.743 1.00 96.50 103 ALA A C 1
ATOM 847 O O . ALA A 1 103 ? 20.882 -3.807 8.167 1.00 96.50 103 ALA A O 1
ATOM 848 N N . GLY A 1 104 ? 18.666 -3.643 7.898 1.00 94.62 104 GLY A N 1
ATOM 849 C CA . GLY A 1 104 ? 18.524 -2.370 8.612 1.00 94.62 104 GLY A CA 1
ATOM 850 C C . GLY A 1 104 ? 19.031 -1.145 7.842 1.00 94.62 104 GLY A C 1
ATOM 851 O O . GLY A 1 104 ? 19.204 -0.082 8.431 1.00 94.62 104 GLY A O 1
ATOM 852 N N . THR A 1 105 ? 19.261 -1.279 6.533 1.00 95.44 105 THR A N 1
ATOM 853 C CA . THR A 1 105 ? 19.756 -0.198 5.651 1.00 95.44 105 THR A CA 1
ATOM 854 C C . THR A 1 105 ? 18.674 0.386 4.739 1.00 95.44 105 THR A C 1
ATOM 856 O O . THR A 1 105 ? 18.966 1.210 3.872 1.00 95.44 105 THR A O 1
ATOM 859 N N . GLY A 1 106 ? 17.432 -0.072 4.899 1.00 95.06 106 GLY A N 1
ATOM 860 C CA . GLY A 1 106 ? 16.270 0.449 4.190 1.00 95.06 106 GLY A CA 1
ATOM 861 C C . GLY A 1 106 ? 15.515 1.514 4.981 1.00 95.06 106 GLY A C 1
ATOM 862 O O . GLY A 1 106 ? 15.741 1.716 6.174 1.00 95.06 106 GLY A O 1
ATOM 863 N N . ASP A 1 107 ? 14.593 2.176 4.295 1.00 97.12 107 ASP A N 1
ATOM 864 C CA . ASP A 1 107 ? 13.748 3.236 4.833 1.00 97.12 107 ASP A CA 1
ATOM 865 C C . ASP A 1 107 ? 12.280 3.031 4.422 1.00 97.12 107 ASP A C 1
ATOM 867 O O . ASP A 1 107 ? 11.912 2.034 3.793 1.00 97.12 107 ASP A O 1
ATOM 871 N N . HIS A 1 108 ? 11.427 3.988 4.791 1.00 97.56 108 HIS A N 1
ATOM 872 C CA . HIS A 1 108 ? 10.014 3.985 4.424 1.00 97.56 108 HIS A CA 1
ATOM 873 C C . HIS A 1 108 ? 9.796 3.897 2.906 1.00 97.56 108 HIS A C 1
ATOM 875 O O . HIS A 1 108 ? 8.913 3.173 2.447 1.00 97.56 108 HIS A O 1
ATOM 881 N N . GLN A 1 109 ? 10.574 4.641 2.112 1.00 97.25 109 GLN A N 1
ATOM 882 C CA . GLN A 1 109 ? 10.414 4.649 0.661 1.00 97.25 109 GLN A CA 1
ATOM 883 C C . GLN A 1 109 ? 10.741 3.277 0.069 1.00 97.25 109 GLN A C 1
ATOM 885 O O . GLN A 1 109 ? 9.950 2.769 -0.722 1.00 97.25 109 GLN A O 1
ATOM 890 N N . LEU A 1 110 ? 11.846 2.669 0.499 1.00 98.12 110 LEU A N 1
ATOM 891 C CA . LEU A 1 110 ? 12.267 1.352 0.043 1.00 98.12 110 LEU A CA 1
ATOM 892 C C . LEU A 1 110 ? 11.251 0.268 0.422 1.00 98.12 110 LEU A C 1
ATOM 894 O O . LEU A 1 110 ? 10.973 -0.625 -0.374 1.00 98.12 110 LEU A O 1
ATOM 898 N N . PHE A 1 111 ? 10.654 0.361 1.615 1.00 98.69 111 PHE A N 1
ATOM 899 C CA . PHE A 1 111 ? 9.560 -0.530 2.001 1.00 98.69 111 PHE A CA 1
ATOM 900 C C . PHE A 1 111 ? 8.349 -0.372 1.077 1.00 98.69 111 PHE A C 1
ATOM 902 O O . PHE A 1 111 ? 7.763 -1.369 0.658 1.00 98.69 111 PHE A O 1
ATOM 909 N N . HIS A 1 112 ? 7.979 0.864 0.732 1.00 98.38 112 HIS A N 1
ATOM 910 C CA . HIS A 1 112 ? 6.850 1.116 -0.160 1.00 98.38 112 HIS A CA 1
ATOM 911 C C . HIS A 1 112 ? 7.105 0.585 -1.576 1.00 98.38 112 HIS A C 1
ATOM 913 O O . HIS A 1 112 ? 6.195 0.015 -2.176 1.00 98.38 112 HIS A O 1
ATOM 919 N N . ASP A 1 113 ? 8.339 0.708 -2.078 1.00 98.12 113 ASP A N 1
ATOM 920 C CA . ASP A 1 113 ? 8.760 0.096 -3.342 1.00 98.12 113 ASP A CA 1
ATOM 921 C C . ASP A 1 113 ? 8.559 -1.423 -3.310 1.00 98.12 113 ASP A C 1
ATOM 923 O O . ASP A 1 113 ? 7.824 -1.963 -4.137 1.00 98.12 113 ASP A O 1
ATOM 927 N N . VAL A 1 114 ? 9.129 -2.110 -2.313 1.00 98.62 114 VAL A N 1
ATOM 928 C CA . VAL A 1 114 ? 9.005 -3.572 -2.169 1.00 98.62 114 VAL A CA 1
ATOM 929 C C . VAL A 1 114 ? 7.544 -4.001 -2.024 1.00 98.62 114 VAL A C 1
ATOM 931 O O . VAL A 1 114 ? 7.105 -4.924 -2.708 1.00 98.62 114 VAL A O 1
ATOM 934 N N . SER A 1 115 ? 6.771 -3.313 -1.181 1.00 98.50 115 SER A N 1
ATOM 935 C CA . SER A 1 115 ? 5.352 -3.615 -0.971 1.00 98.50 115 SER A CA 1
ATOM 936 C C . SER A 1 115 ? 4.530 -3.451 -2.249 1.00 98.50 115 SER A C 1
ATOM 938 O O . SER A 1 115 ? 3.670 -4.283 -2.536 1.00 98.50 115 SER A O 1
ATOM 940 N N . SER A 1 116 ? 4.794 -2.400 -3.028 1.00 98.12 116 SER A N 1
ATOM 941 C CA . SER A 1 116 ? 4.083 -2.160 -4.287 1.00 98.12 116 SER A CA 1
ATOM 942 C C . SER A 1 116 ? 4.458 -3.214 -5.327 1.00 98.12 116 SER A C 1
ATOM 944 O O . SER A 1 116 ? 3.582 -3.769 -5.983 1.00 98.12 116 SER A O 1
ATOM 946 N N . ILE A 1 117 ? 5.742 -3.576 -5.433 1.00 98.50 117 ILE A N 1
ATOM 947 C CA . ILE A 1 117 ? 6.179 -4.661 -6.323 1.00 98.50 117 ILE A CA 1
ATOM 948 C C . ILE A 1 117 ? 5.495 -5.983 -5.944 1.00 98.50 117 ILE A C 1
ATOM 950 O O . ILE A 1 117 ? 4.975 -6.668 -6.824 1.00 98.50 117 ILE A O 1
ATOM 954 N N . ASN A 1 118 ? 5.425 -6.319 -4.652 1.00 98.38 118 ASN A N 1
ATOM 955 C CA . ASN A 1 118 ? 4.708 -7.503 -4.170 1.00 98.38 118 ASN A CA 1
ATOM 956 C C . ASN A 1 118 ? 3.241 -7.501 -4.593 1.00 98.38 118 ASN A C 1
ATOM 958 O O . ASN A 1 118 ? 2.757 -8.508 -5.102 1.00 98.38 118 ASN A O 1
ATOM 962 N N . GLN A 1 119 ? 2.545 -6.375 -4.433 1.00 95.81 119 GLN A N 1
ATOM 963 C CA . GLN A 1 119 ? 1.148 -6.249 -4.843 1.00 95.81 119 GLN A CA 1
ATOM 964 C C . GLN A 1 119 ? 0.970 -6.553 -6.339 1.00 95.81 119 GLN A C 1
ATOM 966 O O . GLN A 1 119 ? 0.108 -7.350 -6.706 1.00 95.81 119 GLN A O 1
ATOM 971 N N . TYR A 1 120 ? 1.811 -5.976 -7.202 1.00 96.50 120 TYR A N 1
ATOM 972 C CA . TYR A 1 120 ? 1.748 -6.203 -8.651 1.00 96.50 120 TYR A CA 1
ATOM 973 C C . TYR A 1 120 ? 2.161 -7.621 -9.075 1.00 96.50 120 TYR A C 1
ATOM 975 O O . TYR A 1 120 ? 1.703 -8.109 -10.110 1.00 96.50 120 TYR A O 1
ATOM 983 N N . LEU A 1 121 ? 2.994 -8.300 -8.282 1.00 96.38 121 LEU A N 1
ATOM 984 C CA . LEU A 1 121 ? 3.357 -9.706 -8.483 1.00 96.38 121 LEU A CA 1
ATOM 985 C C . LEU A 1 121 ? 2.332 -10.694 -7.892 1.00 96.38 121 LEU A C 1
ATOM 987 O O . LEU A 1 121 ? 2.419 -11.885 -8.183 1.00 96.38 121 LEU A O 1
ATOM 991 N N . GLY A 1 122 ? 1.353 -10.223 -7.109 1.00 94.75 122 GLY A N 1
ATOM 992 C CA . GLY A 1 122 ? 0.393 -11.078 -6.399 1.00 94.75 122 GLY A CA 1
ATOM 993 C C . GLY A 1 122 ? 0.953 -11.722 -5.123 1.00 94.75 122 GLY A C 1
ATOM 994 O O . GLY A 1 122 ? 0.396 -12.698 -4.625 1.00 94.75 122 GLY A O 1
ATOM 995 N N . ASP A 1 123 ? 2.041 -11.172 -4.583 1.00 96.06 123 ASP A N 1
ATOM 996 C CA . ASP A 1 123 ? 2.808 -11.697 -3.451 1.00 96.06 123 ASP A CA 1
ATOM 997 C C . ASP A 1 123 ? 2.553 -10.896 -2.152 1.00 96.06 123 ASP A C 1
ATOM 999 O O . ASP A 1 123 ? 3.464 -10.670 -1.357 1.00 96.06 123 ASP A O 1
ATOM 1003 N N . SER A 1 124 ? 1.314 -10.460 -1.879 1.00 91.38 124 SER A N 1
ATOM 1004 C CA . SER A 1 124 ? 0.972 -9.664 -0.677 1.00 91.38 124 SER A CA 1
ATOM 1005 C C . SER A 1 124 ? 1.445 -10.293 0.643 1.00 91.38 124 SER A C 1
ATOM 1007 O O . SER A 1 124 ? 1.855 -9.590 1.568 1.00 91.38 124 SER A O 1
ATOM 1009 N N . LYS A 1 125 ? 1.456 -11.630 0.729 1.00 97.06 125 LYS A N 1
ATOM 1010 C CA . LYS A 1 125 ? 1.984 -12.382 1.882 1.00 97.06 125 LYS A CA 1
ATOM 1011 C C . LYS A 1 125 ? 3.448 -12.037 2.209 1.00 97.06 125 LYS A C 1
ATOM 1013 O O . LYS A 1 125 ? 3.825 -12.047 3.381 1.00 97.06 125 LYS A O 1
ATOM 1018 N N . ASP A 1 126 ? 4.254 -11.690 1.206 1.00 98.38 126 ASP A N 1
ATOM 1019 C CA . ASP A 1 126 ? 5.670 -11.368 1.383 1.00 98.38 126 ASP A CA 1
ATOM 1020 C C . ASP A 1 126 ? 5.828 -9.977 2.015 1.00 98.38 126 ASP A C 1
ATOM 1022 O O . ASP A 1 126 ? 6.714 -9.773 2.846 1.00 98.38 126 ASP A O 1
ATOM 1026 N N . THR A 1 127 ? 4.911 -9.043 1.732 1.00 98.62 127 THR A N 1
ATOM 1027 C CA . THR A 1 127 ? 4.831 -7.750 2.436 1.00 98.62 127 THR A CA 1
ATOM 1028 C C . THR A 1 127 ? 4.539 -7.950 3.922 1.00 98.62 127 THR A C 1
ATOM 1030 O O . THR A 1 127 ? 5.193 -7.333 4.766 1.00 98.62 127 THR A O 1
ATOM 1033 N N . ALA A 1 128 ? 3.595 -8.835 4.263 1.00 98.44 128 ALA A N 1
ATOM 1034 C CA . ALA A 1 128 ? 3.292 -9.153 5.657 1.00 98.44 128 ALA A CA 1
ATOM 1035 C C . ALA A 1 128 ? 4.506 -9.779 6.364 1.00 98.44 128 ALA A C 1
ATOM 1037 O O . ALA A 1 128 ? 4.891 -9.332 7.445 1.00 98.44 128 ALA A O 1
ATOM 1038 N N . ALA A 1 129 ? 5.154 -10.765 5.738 1.00 98.56 129 ALA A N 1
ATOM 1039 C CA . ALA A 1 129 ? 6.343 -11.411 6.291 1.00 98.56 129 ALA A CA 1
ATOM 1040 C C . ALA A 1 129 ? 7.494 -10.414 6.521 1.00 98.56 129 ALA A C 1
ATOM 1042 O O . ALA A 1 129 ? 8.115 -10.420 7.588 1.00 98.56 129 ALA A O 1
ATOM 1043 N N . LEU A 1 130 ? 7.741 -9.522 5.557 1.00 98.75 130 LEU A N 1
ATOM 1044 C CA . LEU A 1 130 ? 8.747 -8.471 5.669 1.00 98.75 130 LEU A CA 1
ATOM 1045 C C . LEU A 1 130 ? 8.435 -7.508 6.818 1.00 98.75 130 LEU A C 1
ATOM 1047 O O . LEU A 1 130 ? 9.317 -7.224 7.629 1.00 98.75 130 LEU A O 1
ATOM 1051 N N . PHE A 1 131 ? 7.187 -7.047 6.938 1.00 98.69 131 PHE A N 1
ATOM 1052 C CA . PHE A 1 131 ? 6.777 -6.187 8.046 1.00 98.69 131 PHE A CA 1
ATOM 1053 C C . PHE A 1 131 ? 7.026 -6.851 9.403 1.00 98.69 131 PHE A C 1
ATOM 1055 O O . PHE A 1 131 ? 7.643 -6.245 10.275 1.00 98.69 131 PHE A O 1
ATOM 1062 N N . LEU A 1 132 ? 6.611 -8.109 9.575 1.00 98.56 132 LEU A N 1
ATOM 1063 C CA . LEU A 1 132 ? 6.789 -8.850 10.829 1.00 98.56 132 LEU A CA 1
ATOM 1064 C C . LEU A 1 132 ? 8.270 -9.048 11.190 1.00 98.56 132 LEU A C 1
ATOM 1066 O O . LEU A 1 132 ? 8.626 -9.102 12.370 1.00 98.56 132 LEU A O 1
ATOM 1070 N N . ALA A 1 133 ? 9.148 -9.160 10.192 1.00 98.38 133 ALA A N 1
ATOM 1071 C CA . ALA A 1 133 ? 10.589 -9.212 10.408 1.00 98.38 133 ALA A CA 1
ATOM 1072 C C . ALA A 1 133 ? 11.167 -7.841 10.800 1.00 98.38 133 ALA A C 1
ATOM 1074 O O . ALA A 1 133 ? 12.016 -7.776 11.694 1.00 98.38 133 ALA A O 1
ATOM 1075 N N . ILE A 1 134 ? 10.702 -6.756 10.171 1.00 98.31 134 ILE A N 1
ATOM 1076 C CA . ILE A 1 134 ? 11.097 -5.380 10.506 1.00 98.31 134 ILE A CA 1
ATOM 1077 C C . ILE A 1 134 ? 10.605 -5.003 11.903 1.00 98.31 134 ILE A C 1
ATOM 1079 O O . ILE A 1 134 ? 11.376 -4.445 12.671 1.00 98.31 134 ILE A O 1
ATOM 1083 N N . GLU A 1 135 ? 9.376 -5.351 12.279 1.00 97.75 135 GLU A N 1
ATOM 1084 C CA . GLU A 1 135 ? 8.798 -5.065 13.598 1.00 97.75 135 GLU A CA 1
ATOM 1085 C C . GLU A 1 135 ? 9.685 -5.553 14.749 1.00 97.75 135 GLU A C 1
ATOM 1087 O O . GLU A 1 135 ? 9.889 -4.836 15.727 1.00 97.75 135 GLU A O 1
ATOM 1092 N N . LYS A 1 136 ? 10.280 -6.741 14.605 1.00 96.38 136 LYS A N 1
ATOM 1093 C CA . LYS A 1 136 ? 11.173 -7.320 15.619 1.00 96.38 136 LYS A CA 1
ATOM 1094 C C . LYS A 1 136 ? 12.536 -6.629 15.695 1.00 96.38 136 LYS A C 1
ATOM 1096 O O . LYS A 1 136 ? 13.132 -6.590 16.766 1.00 96.38 136 LYS A O 1
ATOM 1101 N N . GLN A 1 137 ? 13.050 -6.140 14.568 1.00 95.25 137 GLN A N 1
ATOM 1102 C CA . GLN A 1 137 ? 14.436 -5.663 14.440 1.00 95.25 137 GLN A CA 1
ATOM 1103 C C . GLN A 1 137 ? 14.551 -4.137 14.502 1.00 95.25 137 GLN A C 1
ATOM 1105 O O . GLN A 1 137 ? 15.517 -3.598 15.033 1.00 95.25 137 GLN A O 1
ATOM 1110 N N . ASN A 1 138 ? 13.559 -3.436 13.960 1.00 95.81 138 ASN A N 1
ATOM 1111 C CA . ASN A 1 138 ? 13.495 -1.988 13.860 1.00 95.81 138 ASN A CA 1
ATOM 1112 C C . ASN A 1 138 ? 12.050 -1.492 14.095 1.00 95.81 138 ASN A C 1
ATOM 1114 O O . ASN A 1 138 ? 11.350 -1.115 13.147 1.00 95.81 138 ASN A O 1
ATOM 1118 N N . PRO A 1 139 ? 11.602 -1.430 15.365 1.00 95.69 139 PRO A N 1
ATOM 1119 C CA . PRO A 1 139 ? 10.256 -0.968 15.717 1.00 95.69 139 PRO A CA 1
ATOM 1120 C C . PRO A 1 139 ? 9.948 0.460 15.247 1.00 95.69 139 PRO A C 1
ATOM 1122 O O . PRO A 1 139 ? 8.790 0.808 15.012 1.00 95.69 139 PRO A O 1
ATOM 1125 N N . LYS A 1 140 ? 10.980 1.304 15.099 1.00 96.62 140 LYS A N 1
ATOM 1126 C CA . LYS A 1 140 ? 10.822 2.667 14.583 1.00 96.62 140 LYS A CA 1
ATOM 1127 C C . LYS A 1 140 ? 10.362 2.638 13.126 1.00 96.62 140 LYS A C 1
ATOM 1129 O O . LYS A 1 140 ? 9.348 3.255 12.815 1.00 96.62 140 LYS A O 1
ATOM 1134 N N . LEU A 1 141 ? 11.066 1.895 12.270 1.00 97.62 141 LEU A N 1
ATOM 1135 C CA . LEU A 1 141 ? 10.678 1.751 10.868 1.00 97.62 141 LEU A CA 1
ATOM 1136 C C . LEU A 1 141 ? 9.308 1.077 10.743 1.00 97.62 141 LEU A C 1
ATOM 1138 O O . LEU A 1 141 ? 8.476 1.562 9.987 1.00 97.62 141 LEU A O 1
ATOM 1142 N N . ALA A 1 142 ? 9.034 0.028 11.527 1.00 98.06 142 ALA A N 1
ATOM 1143 C CA . ALA A 1 142 ? 7.731 -0.644 11.519 1.00 98.06 142 ALA A CA 1
ATOM 1144 C C . ALA A 1 142 ? 6.569 0.332 11.766 1.00 98.06 142 ALA A C 1
ATOM 1146 O O . ALA A 1 142 ? 5.576 0.323 11.043 1.00 98.06 142 ALA A O 1
ATOM 1147 N N . LYS A 1 143 ? 6.724 1.258 12.720 1.00 97.69 143 LYS A N 1
ATOM 1148 C CA . LYS A 1 143 ? 5.733 2.312 12.967 1.00 97.69 143 LYS A CA 1
ATOM 1149 C C . LYS A 1 143 ? 5.529 3.241 11.771 1.00 97.69 143 LYS A C 1
ATOM 1151 O O . LYS A 1 143 ? 4.403 3.669 11.535 1.00 97.69 143 LYS A O 1
ATOM 1156 N N . GLU A 1 144 ? 6.593 3.570 11.048 1.00 97.69 144 GLU A N 1
ATOM 1157 C CA . GLU A 1 144 ? 6.527 4.436 9.867 1.00 97.69 144 GLU A CA 1
ATOM 1158 C C . GLU A 1 144 ? 5.826 3.738 8.694 1.00 97.69 144 GLU A C 1
ATOM 1160 O O . GLU A 1 144 ? 5.070 4.382 7.972 1.00 97.69 144 GLU A O 1
ATOM 1165 N N . VAL A 1 145 ? 6.023 2.426 8.529 1.00 98.38 145 VAL A N 1
ATOM 1166 C CA . VAL A 1 145 ? 5.522 1.677 7.361 1.00 98.38 145 VAL A CA 1
ATOM 1167 C C . VAL A 1 145 ? 4.236 0.888 7.610 1.00 98.38 145 VAL A C 1
ATOM 1169 O O . VAL A 1 145 ? 3.698 0.287 6.681 1.00 98.38 145 VAL A O 1
ATOM 1172 N N . TYR A 1 146 ? 3.711 0.884 8.838 1.00 98.12 146 TYR A N 1
ATOM 1173 C CA . TYR A 1 146 ? 2.533 0.093 9.205 1.00 98.12 146 TYR A CA 1
ATOM 1174 C C . TYR A 1 146 ? 1.334 0.319 8.279 1.00 98.12 146 TYR A C 1
ATOM 1176 O O . TYR A 1 146 ? 0.706 -0.648 7.862 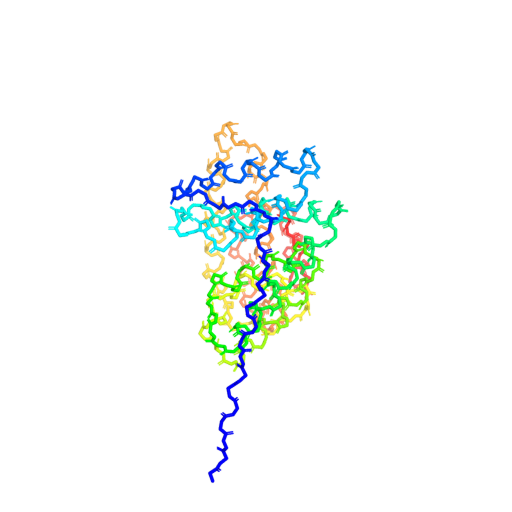1.00 98.12 146 TYR A O 1
ATOM 1184 N N . LEU A 1 147 ? 1.035 1.569 7.911 1.00 95.06 147 LEU A N 1
ATOM 1185 C CA . LEU A 1 147 ? -0.112 1.860 7.043 1.00 95.06 147 LEU A CA 1
ATOM 1186 C C . LEU A 1 147 ? 0.032 1.240 5.644 1.00 95.06 147 LEU A C 1
ATOM 1188 O O . LEU A 1 147 ? -0.973 0.878 5.045 1.00 95.06 147 LEU A O 1
ATOM 1192 N N . ILE A 1 148 ? 1.264 1.067 5.153 1.00 97.44 148 ILE A N 1
ATOM 1193 C CA . ILE A 1 148 ? 1.545 0.382 3.882 1.00 97.44 148 ILE A CA 1
ATOM 1194 C C . ILE A 1 148 ? 1.367 -1.134 4.052 1.00 97.44 148 ILE A C 1
ATOM 1196 O O . ILE A 1 148 ? 0.813 -1.800 3.184 1.00 97.44 148 ILE A O 1
ATOM 1200 N N . ALA A 1 149 ? 1.812 -1.688 5.182 1.00 98.06 149 ALA A N 1
ATOM 1201 C CA . ALA A 1 149 ? 1.753 -3.124 5.451 1.00 98.06 149 ALA A CA 1
ATOM 1202 C C . ALA A 1 149 ? 0.368 -3.626 5.894 1.00 98.06 149 ALA A C 1
ATOM 1204 O O . ALA A 1 149 ? 0.081 -4.817 5.771 1.00 98.06 149 ALA A O 1
ATOM 1205 N N . GLN A 1 150 ? -0.483 -2.750 6.437 1.00 97.12 150 GLN A N 1
ATOM 1206 C CA . GLN A 1 150 ? -1.751 -3.118 7.069 1.00 97.12 150 GLN A CA 1
ATOM 1207 C C . GLN A 1 150 ? -2.648 -3.985 6.171 1.00 97.12 150 GLN A C 1
ATOM 1209 O O . GLN A 1 150 ? -3.125 -5.004 6.676 1.00 97.12 150 GLN A O 1
ATOM 1214 N N . PRO A 1 151 ? -2.867 -3.674 4.877 1.00 95.06 151 PRO A N 1
ATOM 1215 C CA . PRO A 1 151 ? -3.692 -4.525 4.022 1.00 95.06 151 PRO A CA 1
ATOM 1216 C C . PRO A 1 151 ? -3.165 -5.964 3.942 1.00 95.06 151 PRO A C 1
ATOM 1218 O O . PRO A 1 151 ? -3.927 -6.909 4.138 1.00 95.06 151 PRO A O 1
ATOM 1221 N N . ALA A 1 152 ? -1.850 -6.135 3.768 1.00 96.62 152 ALA A N 1
ATOM 1222 C CA . ALA A 1 152 ? -1.205 -7.446 3.727 1.00 96.62 152 ALA A CA 1
ATOM 1223 C C . ALA A 1 152 ? -1.285 -8.185 5.076 1.00 96.62 152 ALA A C 1
ATOM 1225 O O . ALA A 1 152 ? -1.491 -9.398 5.117 1.00 96.62 152 ALA A O 1
ATOM 1226 N N . LEU A 1 153 ? -1.167 -7.465 6.198 1.00 97.81 153 LEU A N 1
ATOM 1227 C CA . LEU A 1 153 ? -1.351 -8.042 7.533 1.00 97.81 153 LEU A CA 1
ATOM 1228 C C . LEU A 1 153 ? -2.793 -8.512 7.750 1.00 97.81 153 LEU A C 1
ATOM 1230 O O . LEU A 1 153 ? -3.004 -9.576 8.330 1.00 97.81 153 LEU A O 1
ATOM 1234 N N . ILE A 1 154 ? -3.783 -7.748 7.281 1.00 96.19 154 ILE A N 1
ATOM 1235 C CA . ILE A 1 154 ? -5.199 -8.118 7.369 1.00 96.19 154 ILE A CA 1
ATOM 1236 C C . ILE A 1 154 ? -5.484 -9.355 6.514 1.00 96.19 154 ILE A C 1
ATOM 1238 O O . ILE A 1 154 ? -6.117 -10.296 7.001 1.00 96.19 154 ILE A O 1
ATOM 1242 N N . GLU A 1 155 ? -4.988 -9.377 5.276 1.00 94.62 155 GLU A N 1
ATOM 1243 C CA . GLU A 1 155 ? -5.121 -10.509 4.355 1.00 94.62 155 GLU A CA 1
ATOM 1244 C C . GLU A 1 155 ? -4.495 -11.785 4.944 1.00 94.62 155 GLU A C 1
ATOM 1246 O O . GLU A 1 155 ? -5.131 -12.840 4.973 1.00 94.62 155 GLU A O 1
ATOM 1251 N N . GLY A 1 156 ? -3.297 -11.667 5.526 1.00 95.50 156 GLY A N 1
ATOM 1252 C CA . GLY A 1 156 ? -2.606 -12.745 6.242 1.00 95.50 156 GLY A CA 1
ATOM 1253 C C . GLY A 1 156 ? -3.163 -13.065 7.636 1.00 95.50 156 GLY A C 1
ATOM 1254 O O . GLY A 1 156 ? -2.618 -13.922 8.329 1.00 95.50 156 GLY A O 1
ATOM 1255 N N . ARG A 1 157 ? -4.241 -12.397 8.074 1.00 96.19 157 ARG A N 1
ATOM 1256 C CA . ARG A 1 157 ? -4.867 -12.544 9.406 1.00 96.19 157 ARG A CA 1
ATOM 1257 C C . ARG A 1 157 ? -3.924 -12.270 10.588 1.00 96.19 157 ARG A C 1
ATOM 1259 O O . ARG A 1 157 ? -4.153 -12.745 11.701 1.00 96.19 157 ARG A O 1
ATOM 1266 N N . HIS A 1 158 ? -2.899 -11.446 10.391 1.00 97.56 158 HIS A N 1
ATOM 1267 C CA . HIS A 1 158 ? -1.945 -11.009 11.416 1.00 97.56 158 HIS A CA 1
ATOM 1268 C C . HIS A 1 158 ? -2.503 -9.873 12.298 1.00 97.56 158 HIS A C 1
ATOM 1270 O O . HIS A 1 158 ? -1.814 -8.900 12.600 1.00 97.56 158 HIS A O 1
ATOM 1276 N N . TYR A 1 159 ? -3.760 -9.984 12.742 1.00 97.19 159 TYR A N 1
ATOM 1277 C CA . TYR A 1 159 ? -4.483 -8.902 13.429 1.00 97.19 159 TYR A CA 1
ATOM 1278 C C . TYR A 1 159 ? -3.831 -8.456 14.741 1.00 97.19 159 TYR A C 1
ATOM 1280 O O . TYR A 1 159 ? -3.910 -7.280 15.095 1.00 97.19 159 TYR A O 1
ATOM 1288 N N . THR A 1 160 ? -3.163 -9.367 15.451 1.00 97.38 160 THR A N 1
ATOM 1289 C CA . THR A 1 160 ? -2.442 -9.039 16.689 1.00 97.38 160 THR A CA 1
ATOM 1290 C C . THR A 1 160 ? -1.283 -8.079 16.444 1.00 97.38 160 THR A C 1
ATOM 1292 O O . THR A 1 160 ? -1.089 -7.158 17.234 1.00 97.38 160 THR A O 1
ATOM 1295 N N . SER A 1 161 ? -0.568 -8.226 15.324 1.00 97.56 161 SER A N 1
ATOM 1296 C CA . SER A 1 161 ? 0.505 -7.301 14.938 1.00 97.56 161 SER A CA 1
ATOM 1297 C C . SER A 1 161 ? -0.024 -5.920 14.559 1.00 97.56 161 SER A C 1
ATOM 1299 O O . SER A 1 161 ? 0.701 -4.944 14.669 1.00 97.56 161 SER A O 1
ATOM 1301 N N . CYS A 1 162 ? -1.298 -5.788 14.185 1.00 98.06 162 CYS A N 1
ATOM 1302 C CA . CYS A 1 162 ? -1.898 -4.476 13.943 1.00 98.06 162 CYS A CA 1
ATOM 1303 C C . CYS A 1 162 ? -2.140 -3.681 15.237 1.00 98.06 162 CYS A C 1
ATOM 1305 O O . CYS A 1 162 ? -2.112 -2.451 15.218 1.00 98.06 162 CYS A O 1
ATOM 1307 N N . ASN A 1 163 ? -2.371 -4.361 16.366 1.00 97.81 163 ASN A N 1
ATOM 1308 C CA . ASN A 1 163 ? -2.859 -3.743 17.603 1.00 97.81 163 ASN A CA 1
ATOM 1309 C C . ASN A 1 163 ? -2.027 -2.556 18.122 1.00 97.81 163 ASN A C 1
ATOM 1311 O O . ASN A 1 163 ? -2.634 -1.539 18.466 1.00 97.81 163 ASN A O 1
ATOM 1315 N N . PRO A 1 164 ? -0.678 -2.624 18.169 1.00 97.56 164 PRO A N 1
ATOM 1316 C CA . PRO A 1 164 ? 0.140 -1.535 18.711 1.00 97.56 164 PRO A CA 1
ATOM 1317 C C . PRO A 1 164 ? 0.030 -0.228 17.918 1.00 97.56 164 PRO A C 1
ATOM 1319 O O . PRO A 1 164 ? 0.383 0.837 18.427 1.00 97.56 164 PRO A O 1
ATOM 1322 N N . TYR A 1 165 ? -0.443 -0.304 16.674 1.00 97.50 165 TYR A N 1
ATOM 1323 C CA . TYR A 1 165 ? -0.516 0.828 15.759 1.00 97.50 165 TYR A CA 1
ATOM 1324 C C . TYR A 1 165 ? -1.922 1.429 15.652 1.00 97.50 165 TYR A C 1
ATOM 1326 O O . TYR A 1 165 ? -2.059 2.525 15.113 1.00 97.50 165 TYR A O 1
ATOM 1334 N N . LEU A 1 166 ? -2.951 0.751 16.175 1.00 96.75 166 LEU A N 1
ATOM 1335 C CA . LEU A 1 166 ? -4.327 1.250 16.165 1.00 96.75 166 LEU A CA 1
ATOM 1336 C C . LEU A 1 166 ? -4.475 2.441 17.111 1.00 96.75 166 LEU A C 1
ATOM 1338 O O . LEU A 1 166 ? -4.179 2.337 18.306 1.00 96.75 166 LEU A O 1
ATOM 1342 N N . LYS A 1 167 ? -5.023 3.544 16.597 1.00 97.25 167 LYS A N 1
ATOM 1343 C CA . LYS A 1 167 ? -5.347 4.747 17.369 1.00 97.25 167 LYS A CA 1
ATOM 1344 C C . LYS A 1 167 ? -6.818 5.088 17.146 1.00 97.25 167 LYS A C 1
ATOM 1346 O O . LYS A 1 167 ? -7.113 6.057 16.454 1.00 97.25 167 LYS A O 1
ATOM 1351 N N . PRO A 1 168 ? -7.754 4.329 17.739 1.00 97.62 168 PRO A N 1
ATOM 1352 C CA . PRO A 1 168 ? -9.130 4.257 17.253 1.00 97.62 168 PRO A CA 1
ATOM 1353 C C . PRO A 1 168 ? -9.818 5.601 17.079 1.00 97.62 168 PRO A C 1
ATOM 1355 O O . PRO A 1 168 ? -10.401 5.871 16.035 1.00 97.62 168 PRO A O 1
ATOM 1358 N N . PHE A 1 169 ? -9.708 6.470 18.081 1.00 97.88 169 PHE A N 1
ATOM 1359 C CA . PHE A 1 169 ? -10.347 7.779 18.037 1.00 97.88 169 PHE A CA 1
ATOM 1360 C C . PHE A 1 169 ? -9.697 8.710 17.010 1.00 97.88 169 PHE A C 1
ATOM 1362 O O . PHE A 1 169 ? -10.413 9.363 16.259 1.00 97.88 169 PHE A O 1
ATOM 1369 N N . MET A 1 170 ? -8.365 8.708 16.898 1.00 97.50 170 MET A N 1
ATOM 1370 C CA . MET A 1 170 ? -7.666 9.480 15.862 1.00 97.50 170 MET A CA 1
ATOM 1371 C C . MET A 1 170 ? -7.959 8.943 14.455 1.00 97.50 170 MET A C 1
ATOM 1373 O O . MET A 1 170 ? -8.134 9.718 13.516 1.00 97.50 170 MET A O 1
ATOM 1377 N N . ASP A 1 171 ? -8.022 7.621 14.303 1.00 96.94 171 ASP A N 1
ATOM 1378 C CA . ASP A 1 171 ? -8.293 6.956 13.030 1.00 96.94 171 ASP A CA 1
ATOM 1379 C C . ASP A 1 171 ? -9.730 7.248 12.565 1.00 96.94 171 ASP A C 1
ATOM 1381 O O . ASP A 1 171 ? -9.943 7.593 11.400 1.00 96.94 171 ASP A O 1
ATOM 1385 N N . LEU A 1 172 ? -10.702 7.215 13.487 1.00 98.38 172 LEU A N 1
ATOM 1386 C CA . LEU A 1 172 ? -12.087 7.615 13.231 1.00 98.38 172 LEU A CA 1
ATOM 1387 C C . LEU A 1 172 ? -12.211 9.107 12.901 1.00 98.38 172 LEU A C 1
ATOM 1389 O O . LEU A 1 172 ? -12.948 9.464 11.979 1.00 98.38 172 LEU A O 1
ATOM 1393 N N . GLU A 1 173 ? -11.520 9.986 13.630 1.00 98.12 173 GLU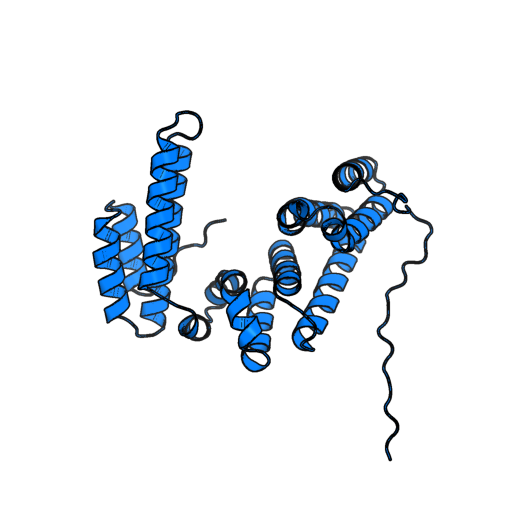 A N 1
ATOM 1394 C CA . GLU A 1 173 ? -11.514 11.427 13.351 1.00 98.12 173 GLU A CA 1
ATOM 1395 C C . GLU A 1 173 ? -10.987 11.712 11.941 1.00 98.12 173 GLU A C 1
ATOM 1397 O O . GLU A 1 173 ? -11.621 12.452 11.185 1.00 98.12 173 GLU A O 1
ATOM 1402 N N . ARG A 1 174 ? -9.883 11.064 11.548 1.00 96.88 174 ARG A N 1
ATOM 1403 C CA . ARG A 1 174 ? -9.316 11.161 10.196 1.00 96.88 174 ARG A CA 1
ATOM 1404 C C . ARG A 1 174 ? -10.306 10.680 9.134 1.00 96.88 174 ARG A C 1
ATOM 1406 O O . ARG A 1 174 ? -10.555 11.411 8.175 1.00 96.88 174 ARG A O 1
ATOM 1413 N N . ALA A 1 175 ? -10.894 9.496 9.312 1.00 97.56 175 ALA A N 1
ATOM 1414 C CA . ALA A 1 175 ? -11.882 8.950 8.381 1.00 97.56 175 ALA A CA 1
ATOM 1415 C C . ALA A 1 175 ? -13.099 9.884 8.250 1.00 97.56 175 ALA A C 1
ATOM 1417 O O . ALA A 1 175 ? -13.565 10.180 7.151 1.00 97.56 175 ALA A O 1
ATOM 1418 N N . THR A 1 176 ? -13.577 10.424 9.373 1.00 98.19 176 THR A N 1
ATOM 1419 C CA . THR A 1 176 ? -14.721 11.346 9.421 1.00 98.19 176 THR A CA 1
ATOM 1420 C C . THR A 1 176 ? -14.411 12.669 8.725 1.00 98.19 176 THR A C 1
ATOM 1422 O O . THR A 1 176 ? -15.252 13.200 7.998 1.00 98.19 176 THR A O 1
ATOM 1425 N N . TYR A 1 177 ? -13.210 13.212 8.924 1.00 97.81 177 TYR A N 1
ATOM 1426 C CA . TYR A 1 177 ? -12.752 14.403 8.216 1.00 97.81 177 TYR A CA 1
ATOM 1427 C C . TYR A 1 177 ? -12.733 14.170 6.700 1.00 97.81 177 TYR A C 1
ATOM 1429 O O . TYR A 1 177 ? -13.308 14.962 5.953 1.00 97.81 177 TYR A O 1
ATOM 1437 N N . LEU A 1 178 ? -12.151 13.054 6.248 1.00 96.56 178 LEU 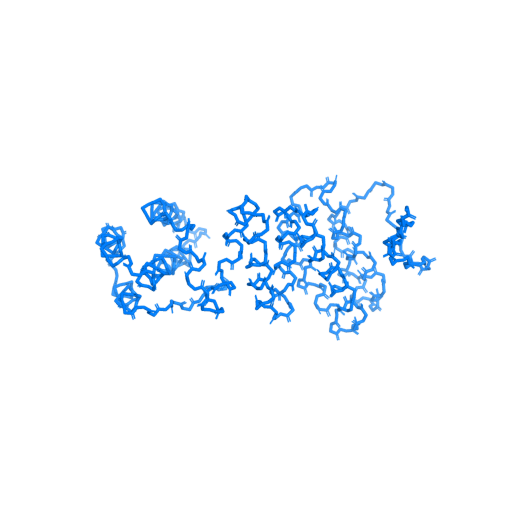A N 1
ATOM 1438 C CA . LEU A 1 178 ? -12.103 12.704 4.827 1.00 96.56 178 LEU A CA 1
ATOM 1439 C C . LEU A 1 178 ? -13.503 12.508 4.239 1.00 96.56 178 LEU A C 1
ATOM 1441 O O . LEU A 1 178 ? -13.768 13.023 3.154 1.00 96.56 178 LEU A O 1
ATOM 1445 N N . LEU A 1 179 ? -14.416 11.843 4.954 1.00 97.62 179 LEU A N 1
ATOM 1446 C CA . LEU A 1 179 ? -15.815 11.730 4.537 1.00 97.62 179 LEU A CA 1
ATOM 1447 C C . LEU A 1 179 ? -16.418 13.116 4.281 1.00 97.62 179 LEU A C 1
ATOM 1449 O O . LEU A 1 179 ? -16.966 13.351 3.208 1.00 97.62 179 LEU A O 1
ATOM 1453 N N . LYS A 1 180 ? -16.283 14.046 5.234 1.00 97.44 180 LYS A N 1
ATOM 1454 C CA . LYS A 1 180 ? -16.839 15.403 5.118 1.00 97.44 180 LYS A CA 1
ATOM 1455 C C . LYS A 1 180 ? -16.262 16.160 3.924 1.00 97.44 180 LYS A C 1
ATOM 1457 O O . LYS A 1 180 ? -17.033 16.714 3.146 1.00 97.44 180 LYS A O 1
ATOM 1462 N N . VAL A 1 181 ? -14.938 16.152 3.753 1.00 96.69 181 VAL A N 1
ATOM 1463 C CA . VAL A 1 181 ? -14.277 16.842 2.632 1.00 96.69 181 VAL A CA 1
ATOM 1464 C C . VAL A 1 181 ? -14.740 16.280 1.288 1.00 96.69 181 VAL A C 1
ATOM 1466 O O . VAL A 1 181 ? -15.132 17.046 0.413 1.00 96.69 181 VAL A O 1
ATOM 1469 N N . ASN A 1 182 ? -14.765 14.954 1.128 1.0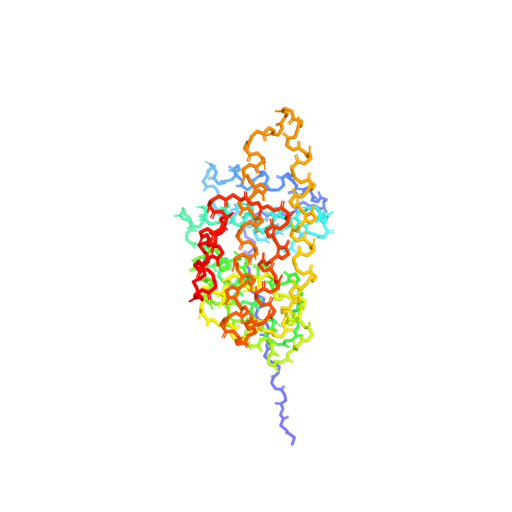0 96.00 182 ASN A N 1
ATOM 1470 C CA . ASN A 1 182 ? -15.177 14.339 -0.137 1.00 96.00 182 ASN A CA 1
ATOM 1471 C C . ASN A 1 182 ? -16.684 14.526 -0.407 1.00 96.00 182 ASN A C 1
ATOM 1473 O O . ASN A 1 182 ? -17.091 14.721 -1.549 1.00 96.00 182 ASN A O 1
ATOM 1477 N N . LEU A 1 183 ? -17.536 14.521 0.625 1.00 95.81 183 LEU A N 1
ATOM 1478 C CA . LEU A 1 183 ? -18.956 14.849 0.459 1.00 95.81 183 LEU A CA 1
ATOM 1479 C C . LEU A 1 183 ? -19.173 16.309 0.046 1.00 95.81 183 LEU A C 1
ATOM 1481 O O . LEU A 1 183 ? -20.076 16.577 -0.744 1.00 95.81 183 LEU A O 1
ATOM 1485 N N . GLU A 1 184 ? -18.358 17.238 0.550 1.00 96.06 184 GLU A N 1
ATOM 1486 C CA . GLU A 1 184 ? -18.405 18.640 0.128 1.00 96.06 184 GLU A CA 1
ATOM 1487 C C . GLU A 1 184 ? -17.978 18.788 -1.334 1.00 96.06 184 GLU A C 1
ATOM 1489 O O . GLU A 1 184 ? -18.692 19.407 -2.120 1.00 96.06 184 GLU A O 1
ATOM 1494 N N . MET A 1 185 ? -16.874 18.143 -1.727 1.00 93.44 185 MET A N 1
ATOM 1495 C CA . MET A 1 185 ? -16.422 18.109 -3.121 1.00 93.44 185 MET A CA 1
ATOM 1496 C C . MET A 1 185 ? -17.478 17.503 -4.050 1.00 93.44 185 MET A C 1
ATOM 1498 O O . MET A 1 185 ? -17.691 18.002 -5.149 1.00 93.44 185 MET A O 1
ATOM 1502 N N . ALA A 1 186 ? -18.201 16.472 -3.606 1.00 95.31 186 ALA A N 1
ATOM 1503 C CA . ALA A 1 186 ? -19.243 15.829 -4.405 1.00 95.31 186 ALA A CA 1
ATOM 1504 C C . ALA A 1 186 ? -20.452 16.732 -4.716 1.00 95.31 186 ALA A C 1
ATOM 1506 O O . ALA A 1 186 ? -21.280 16.358 -5.549 1.00 95.31 186 ALA A O 1
ATOM 1507 N N . LYS A 1 187 ? -20.584 17.896 -4.058 1.00 94.06 187 LYS A N 1
ATOM 1508 C CA . LYS A 1 187 ? -21.606 18.895 -4.410 1.00 94.06 187 LYS A CA 1
ATOM 1509 C C . LYS A 1 187 ? -21.294 19.604 -5.723 1.00 94.06 187 LYS A C 1
ATOM 1511 O O . LYS A 1 187 ? -22.222 20.077 -6.375 1.00 94.06 187 LYS A O 1
ATOM 1516 N N . ASP A 1 188 ? -20.020 19.677 -6.105 1.00 94.25 188 ASP A N 1
ATOM 1517 C CA . ASP A 1 188 ? -19.629 20.156 -7.424 1.00 94.25 188 ASP A CA 1
ATOM 1518 C C . ASP A 1 188 ? -20.033 19.102 -8.478 1.00 94.25 188 ASP A C 1
ATOM 1520 O O . ASP A 1 188 ? -19.625 17.934 -8.374 1.00 94.25 188 ASP A O 1
ATOM 1524 N N . PRO A 1 189 ? -20.826 19.483 -9.499 1.00 92.06 189 PRO A N 1
ATOM 1525 C CA . PRO A 1 189 ? -21.222 18.586 -10.580 1.00 92.06 189 PRO A CA 1
ATOM 1526 C C . PRO A 1 189 ? -20.056 17.906 -11.312 1.00 92.06 189 PRO A C 1
ATOM 1528 O O . PRO A 1 189 ? -20.263 16.830 -11.872 1.00 92.06 189 PRO A O 1
ATOM 1531 N N . GLN A 1 190 ? -18.848 18.487 -11.301 1.00 92.81 190 GLN A N 1
ATOM 1532 C CA . GLN A 1 190 ? -17.645 17.878 -11.878 1.00 92.81 190 GLN A CA 1
ATOM 1533 C C . GLN A 1 190 ? -17.302 16.531 -11.219 1.00 92.81 190 GLN A C 1
ATOM 1535 O O . GLN A 1 190 ? -16.840 15.615 -11.901 1.00 92.81 190 GLN A O 1
ATOM 1540 N N . PHE A 1 191 ? -17.530 16.392 -9.909 1.00 90.50 191 PHE A N 1
ATOM 1541 C CA . PHE A 1 191 ? -17.291 15.151 -9.165 1.00 90.50 191 PHE A CA 1
ATOM 1542 C C . PHE A 1 191 ? -18.579 14.333 -9.011 1.00 90.50 191 PHE A C 1
ATOM 1544 O O . PHE A 1 191 ? -18.620 13.139 -9.329 1.00 90.50 191 PHE A O 1
ATOM 1551 N N . GLY A 1 192 ? -19.643 14.985 -8.534 1.00 91.69 192 GLY A N 1
ATOM 1552 C CA . GLY A 1 192 ? -21.001 14.456 -8.515 1.00 91.69 192 GLY A CA 1
ATOM 1553 C C . GLY A 1 192 ? -21.215 13.146 -7.727 1.00 91.69 192 GLY A C 1
ATOM 1554 O O . GLY A 1 192 ? -20.469 12.812 -6.799 1.00 91.69 192 GLY A O 1
ATOM 1555 N N . PRO A 1 193 ? -22.260 12.365 -8.080 1.00 92.31 193 PRO A N 1
ATOM 1556 C CA . PRO A 1 193 ? -22.717 11.212 -7.295 1.00 92.31 193 PRO A CA 1
ATOM 1557 C C . PRO A 1 193 ? -21.686 10.094 -7.105 1.00 92.31 193 PRO A C 1
ATOM 1559 O O . PRO A 1 193 ? -21.610 9.517 -6.023 1.00 92.31 193 PRO A O 1
ATOM 1562 N N . ARG A 1 194 ? -20.848 9.814 -8.114 1.00 91.31 194 ARG A N 1
ATOM 1563 C CA . ARG A 1 194 ? -19.809 8.772 -8.016 1.00 91.31 194 ARG A CA 1
ATOM 1564 C C . ARG A 1 194 ? -18.773 9.101 -6.944 1.00 91.31 194 ARG A C 1
ATOM 1566 O O . ARG A 1 194 ? -18.318 8.212 -6.231 1.00 91.31 194 ARG A O 1
ATOM 1573 N N . HIS A 1 195 ? -18.421 10.378 -6.799 1.00 93.88 195 HIS A N 1
ATOM 1574 C CA . HIS A 1 195 ? -17.494 10.815 -5.760 1.00 93.88 195 HIS A CA 1
ATOM 1575 C C . HIS A 1 195 ? -18.122 10.724 -4.363 1.00 93.88 195 HIS A C 1
ATOM 1577 O O . HIS A 1 195 ? -17.465 10.300 -3.414 1.00 93.88 195 HIS A O 1
ATOM 1583 N N . ARG A 1 196 ? -19.423 11.019 -4.242 1.00 94.44 196 ARG A N 1
ATOM 1584 C CA . ARG A 1 196 ? -20.182 10.792 -3.002 1.00 94.44 196 ARG A CA 1
ATOM 1585 C C . ARG A 1 196 ? -20.202 9.316 -2.604 1.00 94.44 196 ARG A C 1
ATOM 1587 O O . ARG A 1 196 ? -19.936 8.995 -1.447 1.00 94.44 196 ARG A O 1
ATOM 1594 N N . GLU A 1 197 ? -20.496 8.423 -3.545 1.00 94.06 197 GLU A N 1
ATOM 1595 C CA . GLU A 1 197 ? -20.460 6.975 -3.309 1.00 94.06 197 GLU A CA 1
ATOM 1596 C C . GLU A 1 197 ? -19.062 6.521 -2.894 1.00 94.06 197 GLU A C 1
ATOM 1598 O O . GLU A 1 197 ? -18.923 5.788 -1.913 1.00 94.06 197 GLU A O 1
ATOM 1603 N N . PHE A 1 198 ? -18.021 7.008 -3.576 1.00 92.62 198 PHE A N 1
ATOM 1604 C CA . PHE A 1 198 ? -16.632 6.775 -3.197 1.00 92.62 198 PHE A CA 1
ATOM 1605 C C . PHE A 1 198 ? -16.353 7.222 -1.755 1.00 92.62 198 PHE A C 1
ATOM 1607 O O . PHE A 1 198 ? -15.808 6.433 -0.988 1.00 92.62 198 PHE A O 1
ATOM 1614 N N . ALA A 1 199 ? -16.779 8.422 -1.356 1.00 95.25 199 ALA A N 1
ATOM 1615 C CA . ALA A 1 199 ? -16.582 8.945 -0.004 1.00 95.25 199 ALA A CA 1
ATOM 1616 C C . ALA A 1 199 ? -17.219 8.045 1.065 1.00 95.25 199 ALA A C 1
ATOM 1618 O O . ALA A 1 199 ? -16.562 7.637 2.025 1.00 95.25 199 ALA A O 1
ATOM 1619 N N . MET A 1 200 ? -18.496 7.701 0.876 1.00 95.88 200 MET A N 1
ATOM 1620 C CA . MET A 1 200 ? -19.261 6.889 1.826 1.00 95.88 200 MET A CA 1
ATOM 1621 C C . MET A 1 200 ? -18.709 5.464 1.933 1.00 95.88 200 MET A C 1
ATOM 1623 O O . MET A 1 200 ? -18.625 4.913 3.029 1.00 95.88 200 MET A O 1
ATOM 1627 N N . SER A 1 201 ? -18.309 4.871 0.808 1.00 94.75 201 SER A N 1
ATOM 1628 C CA . SER A 1 201 ? -17.743 3.519 0.777 1.00 94.75 201 SER A CA 1
ATOM 1629 C C . SER A 1 201 ? -16.320 3.454 1.338 1.00 94.75 201 SER A C 1
ATOM 1631 O O . SER A 1 201 ? -16.020 2.497 2.048 1.00 94.75 201 SER A O 1
ATOM 1633 N N . THR A 1 202 ? -15.468 4.468 1.114 1.00 94.81 202 THR A N 1
ATOM 1634 C CA . THR A 1 202 ? -14.159 4.574 1.793 1.00 94.81 202 THR A CA 1
ATOM 1635 C C . THR A 1 202 ? -14.357 4.642 3.299 1.00 94.81 202 THR A C 1
ATOM 1637 O O . THR A 1 202 ? -13.792 3.826 4.019 1.00 94.81 202 THR A O 1
ATOM 1640 N N . TYR A 1 203 ? -15.208 5.559 3.767 1.00 97.19 203 TYR A N 1
ATOM 1641 C CA . TYR A 1 203 ? -15.487 5.706 5.194 1.00 97.19 203 TYR A CA 1
ATOM 1642 C C . TYR A 1 203 ? -16.007 4.406 5.812 1.00 97.19 203 TYR A C 1
ATOM 1644 O O . TYR A 1 203 ? -15.519 3.965 6.850 1.00 97.19 203 TYR A O 1
ATOM 1652 N N . THR A 1 204 ? -16.957 3.757 5.134 1.00 97.44 204 THR A N 1
ATOM 1653 C CA . THR A 1 204 ? -17.514 2.470 5.563 1.00 97.44 204 THR A CA 1
ATOM 1654 C C . THR A 1 204 ? -16.424 1.413 5.714 1.00 97.44 204 THR A C 1
ATOM 1656 O O . THR A 1 204 ? -16.366 0.744 6.742 1.00 97.44 204 THR A O 1
ATOM 1659 N N . ASN A 1 205 ? -15.539 1.282 4.722 1.00 96.25 205 ASN A N 1
ATOM 1660 C CA . ASN A 1 205 ? -14.464 0.296 4.740 1.00 96.25 205 ASN A CA 1
ATOM 1661 C C . ASN A 1 205 ? -13.427 0.577 5.839 1.00 96.25 205 ASN A C 1
ATOM 1663 O O . ASN A 1 205 ? -13.081 -0.337 6.587 1.00 96.25 205 ASN A O 1
ATOM 1667 N N . GLU A 1 206 ? -12.974 1.827 5.978 1.00 96.25 206 GLU A N 1
ATOM 1668 C CA . GLU A 1 206 ? -11.986 2.215 6.992 1.00 96.25 206 GLU A CA 1
ATOM 1669 C C . GLU A 1 206 ? -12.521 1.989 8.415 1.00 96.25 206 GLU A C 1
ATOM 1671 O O . GLU A 1 206 ? -11.852 1.355 9.235 1.00 96.25 206 GLU A O 1
ATOM 1676 N N . VAL A 1 207 ? -13.744 2.448 8.709 1.00 98.19 207 VAL A N 1
ATOM 1677 C CA . VAL A 1 207 ? -14.336 2.305 10.049 1.00 98.19 207 VAL A CA 1
ATOM 1678 C C . VAL A 1 207 ? -14.645 0.842 10.361 1.00 98.19 207 VAL A C 1
ATOM 1680 O O . VAL A 1 207 ? -14.331 0.378 11.456 1.00 98.19 207 VAL A O 1
ATOM 1683 N N . ALA A 1 208 ? -15.206 0.086 9.414 1.00 98.25 208 ALA A N 1
ATOM 1684 C CA . ALA A 1 208 ? -15.466 -1.338 9.619 1.00 98.25 208 ALA A CA 1
ATOM 1685 C C . ALA A 1 208 ? -14.169 -2.129 9.848 1.00 98.25 208 ALA A C 1
ATOM 1687 O O . ALA A 1 208 ? -14.121 -2.980 10.734 1.00 98.25 208 ALA A O 1
ATOM 1688 N N . THR A 1 209 ? -13.097 -1.810 9.116 1.00 97.81 209 THR A N 1
ATOM 1689 C CA . THR A 1 209 ? -11.773 -2.415 9.326 1.00 97.81 209 THR A CA 1
ATOM 1690 C C . THR A 1 209 ? -11.242 -2.110 10.724 1.00 97.81 209 THR A C 1
ATOM 1692 O O . THR A 1 209 ? -10.799 -3.020 11.426 1.00 97.81 209 THR A O 1
ATOM 1695 N N . LEU A 1 210 ? -11.327 -0.850 11.165 1.00 98.25 210 LEU A N 1
ATOM 1696 C CA . LEU A 1 210 ? -10.921 -0.447 12.510 1.00 98.25 210 LEU A CA 1
ATOM 1697 C C . LEU A 1 210 ? -11.705 -1.213 13.588 1.00 98.25 210 LEU A C 1
ATOM 1699 O O . LEU A 1 210 ? -11.100 -1.772 14.501 1.00 98.25 210 LEU A O 1
ATOM 1703 N N . VAL A 1 211 ? -13.033 -1.284 13.465 1.00 98.69 211 VAL A N 1
ATOM 1704 C CA . VAL A 1 211 ? -13.904 -2.014 14.401 1.00 98.69 211 VAL A CA 1
ATOM 1705 C C . VAL A 1 211 ? -13.543 -3.499 14.439 1.00 98.69 211 VAL A C 1
ATOM 1707 O O . VAL A 1 211 ? -13.325 -4.042 15.522 1.00 98.69 211 VAL A O 1
ATOM 1710 N N . ALA A 1 212 ? -13.408 -4.151 13.283 1.00 98.44 212 ALA A N 1
ATOM 1711 C CA . ALA A 1 212 ? -13.051 -5.565 13.208 1.00 98.44 212 ALA A CA 1
ATOM 1712 C C . ALA A 1 212 ? -11.665 -5.844 13.820 1.00 98.44 212 ALA A C 1
ATOM 1714 O O . ALA A 1 212 ? -11.498 -6.819 14.555 1.00 98.44 212 ALA A O 1
ATOM 1715 N N . LEU A 1 213 ? -10.682 -4.965 13.591 1.00 98.31 213 LEU A N 1
ATOM 1716 C CA . LEU A 1 213 ? -9.356 -5.065 14.209 1.00 98.31 213 LEU A CA 1
ATOM 1717 C C . LEU A 1 213 ? -9.409 -4.881 15.729 1.00 98.31 213 LEU A C 1
ATOM 1719 O O . LEU A 1 213 ? -8.694 -5.584 16.444 1.00 98.31 213 LEU A O 1
ATOM 1723 N N . LEU A 1 214 ? -10.256 -3.988 16.245 1.00 98.69 214 LEU A N 1
ATOM 1724 C CA . LEU A 1 214 ? -10.446 -3.823 17.688 1.00 98.69 214 LEU A CA 1
ATOM 1725 C C . LEU A 1 214 ? -11.076 -5.064 18.320 1.00 98.69 214 LEU A C 1
ATOM 1727 O O . LEU A 1 214 ? -10.570 -5.555 19.331 1.00 98.69 214 LEU A O 1
ATOM 1731 N N . ILE A 1 215 ? -12.116 -5.623 17.699 1.00 98.50 215 ILE A N 1
ATOM 1732 C CA . ILE A 1 215 ? -12.748 -6.869 18.149 1.00 98.50 215 ILE A CA 1
ATOM 1733 C C . ILE A 1 215 ? -11.741 -8.024 18.152 1.00 98.50 215 ILE A C 1
ATOM 1735 O O . ILE A 1 215 ? -11.590 -8.700 19.172 1.00 98.50 215 ILE A O 1
ATOM 1739 N N . ALA A 1 216 ? -10.985 -8.201 17.064 1.00 97.94 216 ALA A N 1
ATOM 1740 C CA . ALA A 1 216 ? -9.950 -9.231 16.960 1.00 97.94 216 ALA A CA 1
ATOM 1741 C C . ALA A 1 216 ? -8.867 -9.105 18.049 1.00 97.94 216 ALA A C 1
ATOM 1743 O O . ALA A 1 216 ? -8.278 -10.103 18.465 1.00 97.94 216 ALA A O 1
ATOM 1744 N N . ASN A 1 217 ? -8.640 -7.889 18.550 1.00 98.19 217 ASN A N 1
ATOM 1745 C CA . ASN A 1 217 ? -7.680 -7.584 19.606 1.00 98.19 217 ASN A CA 1
ATOM 1746 C C . ASN A 1 217 ? -8.304 -7.437 21.000 1.00 98.19 217 ASN A C 1
ATOM 1748 O O . ASN A 1 217 ? -7.654 -6.927 21.910 1.00 98.19 217 ASN A O 1
ATOM 1752 N N . LYS A 1 218 ? -9.541 -7.917 21.193 1.00 98.06 218 LYS A N 1
ATOM 1753 C CA . LYS A 1 218 ? -10.265 -7.896 22.478 1.00 98.06 218 LYS A CA 1
ATOM 1754 C C . LYS A 1 218 ? -10.494 -6.483 23.038 1.00 98.06 218 LYS A C 1
ATOM 1756 O O . LYS A 1 218 ? -10.659 -6.312 24.241 1.00 98.06 218 LYS A O 1
ATOM 1761 N N . ARG A 1 219 ? -10.554 -5.474 22.166 1.00 98.31 219 ARG A N 1
ATOM 1762 C CA . ARG A 1 219 ? -10.821 -4.059 22.485 1.00 98.31 219 ARG A CA 1
ATOM 1763 C C . ARG A 1 219 ? -12.288 -3.709 22.209 1.00 98.31 219 ARG A C 1
ATOM 1765 O O . ARG A 1 219 ? -12.600 -2.760 21.495 1.00 98.31 219 ARG A O 1
ATOM 1772 N N . GLY A 1 220 ? -13.199 -4.530 22.738 1.00 98.00 220 GLY A N 1
ATOM 1773 C CA . GLY A 1 220 ? -14.634 -4.460 22.433 1.00 98.00 220 GLY A CA 1
ATOM 1774 C C . GLY A 1 220 ? -15.323 -3.181 22.909 1.00 98.00 220 GLY A C 1
ATOM 1775 O O . GLY A 1 220 ? -16.241 -2.704 22.249 1.00 98.00 220 GLY A O 1
ATOM 1776 N N . ASP A 1 221 ? -14.867 -2.596 24.016 1.00 98.31 221 ASP A N 1
ATOM 1777 C CA . ASP A 1 221 ? -15.422 -1.340 24.533 1.00 98.31 221 ASP A CA 1
ATOM 1778 C C . ASP A 1 221 ? -15.112 -0.169 23.599 1.00 98.31 221 ASP A C 1
ATOM 1780 O O . ASP A 1 221 ? -16.023 0.552 23.197 1.00 98.31 221 ASP A O 1
ATOM 1784 N N . GLU A 1 222 ? -13.857 -0.055 23.154 1.00 98.44 222 GLU A N 1
ATOM 1785 C CA . GLU A 1 222 ? -13.462 0.928 22.141 1.00 98.44 222 GLU A CA 1
ATOM 1786 C C . GLU A 1 222 ? -14.199 0.683 20.821 1.00 98.44 222 GLU A C 1
ATOM 1788 O O . GLU A 1 222 ? -14.691 1.627 20.214 1.00 98.44 222 GLU A O 1
ATOM 1793 N N . ALA A 1 223 ? -14.342 -0.574 20.386 1.00 98.62 223 ALA A N 1
ATOM 1794 C CA . ALA A 1 223 ? -15.082 -0.900 19.167 1.00 98.62 223 ALA A CA 1
ATOM 1795 C C . ALA A 1 223 ? -16.542 -0.411 19.219 1.00 98.62 223 ALA A C 1
ATOM 1797 O O . ALA A 1 223 ? -17.034 0.144 18.236 1.00 98.62 223 ALA A O 1
ATOM 1798 N N . ARG A 1 224 ? -17.227 -0.583 20.359 1.00 98.44 224 ARG A N 1
ATOM 1799 C CA . ARG A 1 224 ? -18.597 -0.077 20.561 1.00 98.44 224 ARG A CA 1
ATOM 1800 C C . ARG A 1 224 ? -18.648 1.446 20.510 1.00 98.44 224 ARG A C 1
ATOM 1802 O O . ARG A 1 224 ? -19.469 1.994 19.785 1.00 98.44 224 ARG A O 1
ATOM 1809 N N . GLU A 1 225 ? -17.733 2.121 21.199 1.00 98.44 225 GLU A N 1
ATOM 1810 C CA . GLU A 1 225 ? -17.687 3.584 21.200 1.00 98.44 225 GLU A CA 1
ATOM 1811 C C . GLU A 1 225 ? -17.394 4.164 19.805 1.00 98.44 225 GLU A C 1
ATOM 1813 O O . GLU A 1 225 ? -17.994 5.162 19.403 1.00 98.44 225 GLU A O 1
ATOM 1818 N N . ILE A 1 226 ? -16.506 3.524 19.037 1.00 98.69 226 ILE A N 1
ATOM 1819 C CA . ILE A 1 226 ? -16.232 3.897 17.645 1.00 98.69 226 ILE A CA 1
ATOM 1820 C C . ILE A 1 226 ? -17.485 3.748 16.781 1.00 98.69 226 ILE A C 1
ATOM 1822 O O . ILE A 1 226 ? -17.774 4.655 16.003 1.00 98.69 226 ILE A O 1
ATOM 1826 N N . VAL A 1 227 ? -18.247 2.659 16.929 1.00 98.56 227 VAL A N 1
ATOM 1827 C CA . VAL A 1 227 ? -19.516 2.458 16.209 1.00 98.56 227 VAL A CA 1
ATOM 1828 C C . VAL A 1 227 ? -20.525 3.555 16.548 1.00 98.56 227 VAL A C 1
ATOM 1830 O O . VAL A 1 227 ? -21.057 4.183 15.631 1.00 98.56 227 VAL A O 1
ATOM 1833 N N . ASP A 1 228 ? -20.740 3.841 17.834 1.00 98.12 228 ASP A N 1
ATOM 1834 C CA . ASP A 1 228 ? -21.696 4.863 18.280 1.00 98.12 228 ASP A CA 1
ATOM 1835 C C . ASP A 1 228 ? -21.343 6.249 17.718 1.00 98.12 228 ASP A C 1
ATOM 1837 O O . ASP A 1 228 ? -22.198 6.961 17.184 1.00 98.12 228 ASP A O 1
ATOM 1841 N N . ARG A 1 229 ? -20.057 6.622 17.771 1.00 98.31 229 ARG A N 1
ATOM 1842 C CA . ARG A 1 229 ? -19.572 7.893 17.216 1.00 98.31 229 ARG A CA 1
ATOM 1843 C C . ARG A 1 229 ? -19.675 7.929 15.694 1.00 98.31 229 ARG A C 1
ATOM 1845 O O . ARG A 1 229 ? -20.107 8.941 15.143 1.00 98.31 229 ARG A O 1
ATOM 1852 N N . ALA A 1 230 ? -19.315 6.849 15.005 1.00 98.19 230 ALA A N 1
ATOM 1853 C CA . ALA A 1 230 ? -19.355 6.793 13.547 1.00 98.19 230 ALA A CA 1
ATOM 1854 C C . ALA A 1 230 ? -20.785 6.919 12.997 1.00 98.19 230 ALA A C 1
ATOM 1856 O O . ALA A 1 230 ? -21.007 7.634 12.017 1.00 98.19 230 ALA A O 1
ATOM 1857 N N . LEU A 1 231 ? -21.768 6.310 13.671 1.00 98.00 231 LEU A N 1
ATOM 1858 C CA . LEU A 1 231 ? -23.187 6.421 13.314 1.00 98.00 231 LEU A CA 1
ATOM 1859 C C . LEU A 1 231 ? -23.731 7.854 13.429 1.00 98.00 231 LEU A C 1
ATOM 1861 O O . LEU A 1 231 ? -24.683 8.201 12.739 1.00 98.00 231 LEU A O 1
ATOM 1865 N N . SER A 1 232 ? -23.106 8.723 14.228 1.00 96.94 232 SER A N 1
ATOM 1866 C CA . SER A 1 232 ? -23.468 10.149 14.265 1.00 96.94 232 SER A CA 1
ATOM 1867 C C . SER A 1 232 ? -23.040 10.930 13.009 1.00 96.94 232 SER A C 1
ATOM 1869 O O . SER A 1 232 ? -23.522 12.039 12.773 1.00 96.94 232 SER A O 1
ATOM 1871 N N . HIS A 1 233 ? -22.132 10.373 12.198 1.00 95.25 233 HIS A N 1
ATOM 1872 C CA . HIS A 1 233 ? -21.580 11.014 10.999 1.00 95.25 233 HIS A CA 1
ATOM 1873 C C . HIS A 1 233 ? -22.096 10.414 9.694 1.00 95.25 233 HIS A C 1
ATOM 1875 O O . HIS A 1 233 ? -22.252 11.135 8.707 1.00 95.25 233 HIS A O 1
ATOM 1881 N N . LEU A 1 234 ? -22.364 9.112 9.681 1.00 96.31 234 LEU A N 1
ATOM 1882 C CA . LEU A 1 234 ? -22.977 8.416 8.563 1.00 96.31 234 LEU A CA 1
ATOM 1883 C C . LEU A 1 234 ? -23.935 7.371 9.115 1.00 96.31 234 LEU A C 1
ATOM 1885 O O . LEU A 1 234 ? -23.531 6.518 9.893 1.00 96.31 234 LEU A O 1
ATOM 1889 N N . ASP A 1 235 ? -25.185 7.404 8.667 1.00 96.69 235 ASP A N 1
ATOM 1890 C CA . ASP A 1 235 ? -26.200 6.467 9.129 1.00 96.69 235 ASP A CA 1
ATOM 1891 C C . ASP A 1 235 ? -27.041 5.962 7.955 1.00 96.69 235 ASP A C 1
ATOM 1893 O O . ASP A 1 235 ? -28.086 6.512 7.609 1.00 96.69 235 ASP A O 1
ATOM 1897 N N . THR A 1 236 ? -26.529 4.935 7.279 1.00 96.56 236 THR A N 1
ATOM 1898 C CA . THR A 1 236 ? -27.237 4.272 6.180 1.00 96.56 236 THR A CA 1
ATOM 1899 C C . THR A 1 236 ? -27.413 2.787 6.484 1.00 96.56 236 THR A C 1
ATOM 1901 O O . THR A 1 236 ? -26.585 2.222 7.205 1.00 96.56 236 THR A O 1
ATOM 1904 N N . PRO A 1 237 ? -28.435 2.115 5.917 1.00 96.56 237 PRO A N 1
ATOM 1905 C CA . PRO A 1 237 ? -28.628 0.679 6.119 1.00 96.56 237 PRO A CA 1
ATOM 1906 C C . PRO A 1 237 ? -27.383 -0.153 5.779 1.00 96.56 237 PRO A C 1
ATOM 1908 O O . PRO A 1 237 ? -26.965 -0.975 6.587 1.00 96.56 237 PRO A O 1
ATOM 1911 N N . ALA A 1 238 ? -26.734 0.134 4.644 1.00 93.88 238 ALA A N 1
ATOM 1912 C CA . ALA A 1 238 ? -25.518 -0.563 4.218 1.00 93.88 238 ALA A CA 1
ATOM 1913 C C . ALA A 1 238 ? -24.341 -0.350 5.189 1.00 93.88 238 ALA A C 1
ATOM 1915 O O . ALA A 1 238 ? -23.574 -1.273 5.468 1.00 93.88 238 ALA A O 1
ATOM 1916 N N . PHE A 1 239 ? -24.205 0.861 5.740 1.00 97.25 239 PHE A N 1
ATOM 1917 C CA . PHE A 1 239 ? -23.171 1.145 6.732 1.00 97.25 239 PHE A CA 1
ATOM 1918 C C . PHE A 1 239 ? -23.430 0.398 8.046 1.00 97.25 239 PHE A C 1
ATOM 1920 O O . PHE A 1 239 ? -22.523 -0.255 8.559 1.00 97.25 239 PHE A O 1
ATOM 1927 N N . ARG A 1 240 ? -24.673 0.412 8.549 1.00 97.88 240 ARG A N 1
ATOM 1928 C CA . ARG A 1 240 ? -25.070 -0.347 9.747 1.00 97.88 240 ARG A CA 1
ATOM 1929 C C . ARG A 1 240 ? -24.818 -1.843 9.591 1.00 97.88 240 ARG A C 1
ATOM 1931 O O . ARG A 1 240 ? -24.282 -2.459 10.505 1.00 97.88 240 ARG A O 1
ATOM 1938 N N . GLU A 1 241 ? -25.180 -2.416 8.446 1.00 97.06 241 GLU A N 1
ATOM 1939 C CA . GLU A 1 241 ? -24.950 -3.832 8.143 1.00 97.06 241 GLU A CA 1
ATOM 1940 C C . GLU A 1 241 ? -23.454 -4.174 8.162 1.00 97.06 241 GLU A C 1
ATOM 1942 O O . GLU A 1 241 ? -23.037 -5.125 8.826 1.00 97.06 241 GLU A O 1
ATOM 1947 N N . THR A 1 242 ? -22.630 -3.345 7.513 1.00 97.44 242 THR A N 1
ATOM 1948 C CA . THR A 1 242 ? -21.174 -3.542 7.488 1.00 97.44 242 THR A CA 1
ATOM 1949 C C . THR A 1 242 ? -20.569 -3.442 8.893 1.00 97.44 242 THR A C 1
ATOM 1951 O O . THR A 1 242 ? -19.732 -4.266 9.265 1.00 97.44 242 THR A O 1
ATOM 1954 N N . LEU A 1 243 ? -21.006 -2.474 9.708 1.00 98.00 243 LEU A N 1
ATOM 1955 C CA . LEU A 1 243 ? -20.551 -2.349 11.096 1.00 98.00 243 LEU A CA 1
ATOM 1956 C C . LEU A 1 243 ? -20.993 -3.533 11.960 1.00 98.00 243 LEU A C 1
ATOM 1958 O O . LEU A 1 243 ? -20.195 -4.024 12.754 1.00 98.00 243 LEU A O 1
ATOM 1962 N N . ALA A 1 244 ? -22.220 -4.028 11.785 1.00 97.81 244 ALA A N 1
ATOM 1963 C CA . ALA A 1 244 ? -22.706 -5.199 12.509 1.00 97.81 244 ALA A CA 1
ATOM 1964 C C . ALA A 1 244 ? -21.859 -6.446 12.198 1.00 97.81 244 ALA A C 1
ATOM 1966 O O . ALA A 1 244 ? -21.499 -7.188 13.113 1.00 97.81 244 ALA A O 1
ATOM 1967 N N . ALA A 1 245 ? -21.474 -6.646 10.933 1.00 97.88 245 ALA A N 1
ATOM 1968 C CA . ALA A 1 245 ? -20.549 -7.711 10.547 1.00 97.88 245 ALA A CA 1
ATOM 1969 C C . ALA A 1 245 ? -19.152 -7.518 11.170 1.00 97.88 245 ALA A C 1
ATOM 1971 O O . ALA A 1 245 ? -18.573 -8.468 11.709 1.00 97.88 245 ALA A O 1
ATOM 1972 N N . ALA A 1 246 ? -18.627 -6.289 11.169 1.00 97.88 246 ALA A N 1
ATOM 1973 C CA . ALA A 1 246 ? -17.342 -5.960 11.788 1.00 97.88 246 ALA A CA 1
ATOM 1974 C C . ALA A 1 246 ? -17.336 -6.176 13.311 1.00 97.88 246 ALA A C 1
ATOM 1976 O O . ALA A 1 246 ? -16.354 -6.676 13.860 1.00 97.88 246 ALA A O 1
ATOM 1977 N N . GLN A 1 247 ? -18.444 -5.881 13.997 1.00 97.44 247 GLN A N 1
ATOM 1978 C CA . GLN A 1 247 ? -18.618 -6.154 15.429 1.00 97.44 247 GLN A CA 1
ATOM 1979 C C . GLN A 1 247 ? -18.608 -7.656 15.757 1.00 97.44 247 GLN A C 1
ATOM 1981 O O . GLN A 1 247 ? -18.302 -8.034 16.886 1.00 97.44 247 GLN A O 1
ATOM 1986 N N . GLN A 1 248 ? -18.876 -8.514 14.769 1.00 96.69 248 GLN A N 1
ATOM 1987 C CA . GLN A 1 248 ? -18.720 -9.970 14.866 1.00 96.69 248 GLN A CA 1
ATOM 1988 C C . GLN A 1 248 ? -17.311 -10.448 14.462 1.00 96.69 248 GLN A C 1
ATOM 1990 O O . GLN A 1 248 ? -17.062 -11.648 14.385 1.00 96.69 248 GLN A O 1
ATOM 1995 N N . GLY A 1 249 ? -16.375 -9.525 14.208 1.00 92.12 249 GLY A N 1
ATOM 1996 C CA . GLY A 1 249 ? -14.999 -9.825 13.805 1.00 92.12 249 GLY A CA 1
ATOM 1997 C C . GLY A 1 249 ? -14.821 -10.093 12.308 1.00 92.12 249 GLY A C 1
ATOM 1998 O O . GLY A 1 249 ? -13.765 -10.577 11.900 1.00 92.12 249 GLY A O 1
ATOM 1999 N N . THR A 1 250 ? -15.825 -9.790 11.479 1.00 95.69 250 THR A N 1
ATOM 2000 C CA . THR A 1 250 ? -15.721 -9.953 10.023 1.00 95.69 250 THR A CA 1
ATOM 2001 C C . THR A 1 250 ? -14.973 -8.772 9.413 1.00 95.69 250 THR A C 1
ATOM 2003 O O . THR A 1 250 ? -15.410 -7.630 9.532 1.00 95.69 250 THR A O 1
ATOM 2006 N N . MET A 1 251 ? -13.856 -9.037 8.729 1.00 94.38 251 MET A N 1
ATOM 2007 C CA . MET A 1 251 ? -13.148 -8.005 7.966 1.00 94.38 251 MET A CA 1
ATOM 2008 C C . MET A 1 251 ? -13.946 -7.631 6.711 1.00 94.38 251 MET A C 1
ATOM 2010 O O . MET A 1 251 ? -14.392 -8.537 6.000 1.00 94.38 251 MET A O 1
ATOM 2014 N N . PRO A 1 252 ? -14.112 -6.334 6.398 1.00 92.50 252 PRO A N 1
ATOM 2015 C CA . PRO A 1 252 ? -14.709 -5.937 5.133 1.00 92.50 252 PRO A CA 1
ATOM 2016 C C . PRO A 1 252 ? -13.784 -6.327 3.976 1.00 92.50 252 PRO A C 1
ATOM 2018 O O . PRO A 1 252 ? -12.563 -6.394 4.127 1.00 92.50 252 PRO A O 1
ATOM 2021 N N . THR A 1 253 ? -14.356 -6.554 2.795 1.00 85.00 253 THR A N 1
ATOM 2022 C CA . THR A 1 253 ? -13.552 -6.738 1.583 1.00 85.00 253 THR A CA 1
ATOM 2023 C C . THR A 1 253 ? -12.709 -5.482 1.346 1.00 85.00 253 THR A C 1
ATOM 2025 O O . THR A 1 253 ? -13.283 -4.388 1.319 1.00 85.00 253 THR A O 1
ATOM 2028 N N . PRO A 1 254 ? -11.378 -5.596 1.183 1.00 73.94 254 PRO A N 1
ATOM 2029 C CA . PRO A 1 254 ? -10.535 -4.454 0.860 1.00 73.94 254 PRO A CA 1
ATOM 2030 C C . PRO A 1 254 ? -11.031 -3.747 -0.402 1.00 73.94 254 PRO A C 1
ATOM 2032 O O . PRO A 1 254 ? -11.466 -4.391 -1.360 1.00 73.94 254 PRO A O 1
ATOM 2035 N N . ARG A 1 255 ? -10.982 -2.416 -0.398 1.00 68.81 255 ARG A N 1
ATOM 2036 C CA . ARG A 1 255 ? -11.247 -1.633 -1.605 1.00 68.81 255 ARG A CA 1
ATOM 2037 C C . ARG A 1 255 ? -10.014 -1.666 -2.519 1.00 68.81 255 ARG A C 1
ATOM 2039 O O . ARG A 1 255 ? -8.908 -1.597 -1.983 1.00 68.81 255 ARG A O 1
ATOM 2046 N N . PRO A 1 256 ? -10.198 -1.799 -3.844 1.00 46.00 256 PRO A N 1
ATOM 2047 C CA . PRO A 1 256 ? -9.111 -1.654 -4.808 1.00 46.00 256 PRO A CA 1
ATOM 2048 C C . PRO A 1 256 ? -8.558 -0.226 -4.837 1.00 46.00 256 PRO A C 1
ATOM 2050 O O . PRO A 1 256 ? -9.322 0.715 -4.504 1.00 46.00 256 PRO A O 1
#

Sequence (256 aa):
MLPSLLIPIAVVSWAQEGWTPPREPDVDRIFNEIRSDFKAGNYEVALQKHLWFHENALKHDRAMYGVRLSYALSEWIELGRAYPRALDALKTIRDRDTSRLLAGTGDHQLFHDVSSINQYLGDSKDTAALFLAIEKQNPKLAKEVYLIAQPALIEGRHYTSCNPYLKPFMDLERATYLLKVNLEMAKDPQFGPRHREFAMSTYTNEVATLVALLIANKRGDEAREIVDRALSHLDTPAFRETLAAAQQGTMPTPRP

Radius of gyration: 22.01 Å; chains: 1; bounding box: 71×34×56 Å

Secondary structure (DSSP, 8-state):
----------------SS----SS--HHHHHHHHHHHHHTT-HHHHHHHHHHHHHHHHHH-TTHHHHHHTHHHHHHHHHHHH-THHHHHHHHHHHHHHHHHHTT---HHHHHHHHHHHHHHT-HHHHHHHHHHHHHH-HHHHHHHHHHHHHHHHHTT-HHHHGGG--HHHHHHHHHHHHHHHHHHTTSTTTHHHHHHHHHHHHHHHHHHHHHHHHHTT-HHHHHHHHHHHHTT---HHHHHHHHHHHTTPPPPPP-

Foldseek 3Di:
DDDDPDDDDDPPDPPDPEDDADPQHDLVVLLVVLVVCVVVVVLVRSLVSLVCSLVPVCVNPVVCLVVNLPVSLLSLVVSCVVPVVSVVVLVVLLVVLLVCLLVVNDALSSLSSNCSSCVSVVNLLVNLVSLVSCCVVPVPRSLVNVVSNVVSCVVVVVLVVCVVNQPLVVQLVVLLVQLVVQCVVCVPPVNHDVSNVVSVVSSLQSLLQSLLSCVVVVVLVSSVVSVVVNCVRDPDPVSVVSSVCSSVNDHDDDDD